Protein AF-G2R6F7-F1 (afdb_monomer_lite)

Organism: Thermothielavioides terrestris (strain ATCC 38088 / NRRL 8126) (NCBI:txid578455)

Foldseek 3Di:
DDDDDPDDDPPPPDPDQDLLAVDDADPQLSVQLVVLLCCVVVVPPPDDDDDDDPPRCNVSSNVSSVVSSVQVVLVVVLVVVLVVLLVVCVPDPPVVSVVSSVVSVVVLVVLQVVVVVVVVVVVVVVVVVVVVVVVVVVVVVVVVVVVVVPDDDDDDDDDDPPPVVVVDPPDPPCPDPDDDPPPPVPPDPVVLVVCVVVPNDDDDPDDDDPDSRHDDDPPSPGD

Structure (mmCIF, N/CA/C/O backbone):
data_AF-G2R6F7-F1
#
_entry.id   AF-G2R6F7-F1
#
loop_
_atom_site.group_PDB
_atom_site.id
_atom_site.type_symbol
_atom_site.label_atom_id
_atom_site.label_alt_id
_atom_site.label_comp_id
_atom_site.label_asym_id
_atom_site.label_entity_id
_atom_site.label_seq_id
_atom_site.pdbx_PDB_ins_code
_atom_site.Cartn_x
_atom_site.Cartn_y
_atom_site.Cartn_z
_atom_site.occupancy
_atom_site.B_iso_or_equiv
_atom_site.auth_seq_id
_atom_site.auth_comp_id
_atom_site.auth_asym_id
_atom_site.auth_atom_id
_atom_site.pdbx_PDB_model_num
ATOM 1 N N . MET A 1 1 ? -37.272 -34.013 -29.970 1.00 41.38 1 MET A N 1
ATOM 2 C CA . MET A 1 1 ? -35.816 -33.978 -30.163 1.00 41.38 1 MET A CA 1
ATOM 3 C C . MET A 1 1 ? -35.327 -32.929 -29.193 1.00 41.38 1 MET A C 1
ATOM 5 O O . MET A 1 1 ? -35.697 -31.774 -29.362 1.00 41.38 1 MET A O 1
ATOM 9 N N . SER A 1 2 ? -34.719 -33.395 -28.108 1.00 46.25 2 SER A N 1
ATOM 10 C CA . SER A 1 2 ? -33.976 -32.595 -27.132 1.00 46.25 2 SER A CA 1
ATOM 11 C C . SER A 1 2 ? -32.680 -32.062 -27.758 1.00 46.25 2 SER A C 1
ATOM 13 O O . SER A 1 2 ? -32.483 -32.303 -28.949 1.00 46.25 2 SER A O 1
ATOM 15 N N . ASP A 1 3 ? -31.854 -31.410 -26.933 1.00 43.62 3 ASP A N 1
ATOM 16 C CA . ASP A 1 3 ? -30.548 -30.764 -27.173 1.00 43.62 3 ASP A CA 1
ATOM 17 C C . ASP A 1 3 ? -30.730 -29.233 -27.059 1.00 43.62 3 ASP A C 1
ATOM 19 O O . ASP A 1 3 ? -31.063 -28.563 -28.035 1.00 43.62 3 ASP A O 1
ATOM 23 N N . ASP A 1 4 ? -30.873 -28.650 -25.857 1.00 50.31 4 ASP A N 1
ATOM 24 C CA . ASP A 1 4 ? -29.887 -28.501 -24.760 1.00 50.31 4 ASP A CA 1
ATOM 25 C C . ASP A 1 4 ? -28.555 -27.903 -25.242 1.00 50.31 4 ASP A C 1
ATOM 27 O O . ASP A 1 4 ? -27.668 -28.638 -25.650 1.00 50.31 4 ASP A O 1
ATOM 31 N N . ASP A 1 5 ? -28.443 -26.572 -25.155 1.00 46.06 5 ASP A N 1
ATOM 32 C CA . ASP A 1 5 ? -27.188 -25.814 -25.010 1.00 46.06 5 ASP A CA 1
ATOM 33 C C . ASP A 1 5 ? -27.521 -24.461 -24.333 1.00 46.06 5 ASP A C 1
ATOM 35 O O . ASP A 1 5 ? -27.476 -23.384 -24.929 1.00 46.06 5 ASP A O 1
ATOM 39 N N . ASP A 1 6 ? -27.943 -24.535 -23.066 1.00 48.50 6 ASP A N 1
ATOM 40 C CA . ASP A 1 6 ? -27.846 -23.426 -22.108 1.00 48.50 6 ASP A CA 1
ATOM 41 C C . ASP A 1 6 ? -26.394 -23.412 -21.590 1.00 48.50 6 ASP A C 1
ATOM 43 O O . ASP A 1 6 ? -26.075 -24.107 -20.625 1.00 48.50 6 ASP A O 1
ATOM 47 N N . ASP A 1 7 ? -25.502 -22.673 -22.261 1.00 46.50 7 ASP A N 1
ATOM 48 C CA . ASP A 1 7 ? -24.109 -22.497 -21.821 1.00 46.50 7 ASP A CA 1
ATOM 49 C C . ASP A 1 7 ? -23.933 -21.205 -21.005 1.00 46.50 7 ASP A C 1
ATOM 51 O O . ASP A 1 7 ? -24.497 -20.141 -21.284 1.00 46.50 7 ASP A O 1
ATOM 55 N N . ASP A 1 8 ? -23.163 -21.346 -19.937 1.00 47.91 8 ASP A N 1
ATOM 56 C CA . ASP A 1 8 ? -23.103 -20.504 -18.757 1.00 47.91 8 ASP A CA 1
ATOM 57 C C . ASP A 1 8 ? -22.665 -19.053 -19.024 1.00 47.91 8 ASP A C 1
ATOM 59 O O . ASP A 1 8 ? -21.519 -18.768 -19.366 1.00 47.91 8 ASP A O 1
ATOM 63 N N . ASN A 1 9 ? -23.516 -18.084 -18.675 1.00 43.09 9 ASN A N 1
ATOM 64 C CA . ASN A 1 9 ? -23.027 -16.754 -18.304 1.00 43.09 9 ASN A CA 1
ATOM 65 C C . ASN A 1 9 ? -23.765 -16.202 -17.084 1.00 43.09 9 ASN A C 1
ATOM 67 O O . ASN A 1 9 ? -24.430 -15.165 -17.123 1.00 43.09 9 ASN A O 1
ATOM 71 N N . LYS A 1 10 ? -23.616 -16.894 -15.950 1.00 38.44 10 LYS A N 1
ATOM 72 C CA . LYS A 1 10 ? -23.807 -16.270 -14.637 1.00 38.44 10 LYS A CA 1
ATOM 73 C C . LYS A 1 10 ? -22.670 -15.273 -14.420 1.00 38.44 10 LYS A C 1
ATOM 75 O O . LYS A 1 10 ? -21.687 -15.564 -13.743 1.00 38.44 10 LYS A O 1
ATOM 80 N N . THR A 1 11 ? -22.797 -14.079 -14.996 1.00 45.34 11 THR A N 1
ATOM 81 C CA . THR A 1 11 ? -21.941 -12.949 -14.640 1.00 45.34 11 THR A CA 1
ATOM 82 C C . THR A 1 11 ? -22.150 -12.653 -13.163 1.00 45.34 11 THR A C 1
ATOM 84 O O . THR A 1 11 ? -23.207 -12.170 -12.753 1.00 45.34 11 THR A O 1
ATOM 87 N N . ASN A 1 12 ? -21.137 -13.002 -12.378 1.00 46.00 12 ASN A N 1
ATOM 88 C CA . ASN A 1 12 ? -20.976 -12.697 -10.968 1.00 46.00 12 ASN A CA 1
ATOM 89 C C . ASN A 1 12 ? -21.537 -11.308 -10.636 1.00 46.00 12 ASN A C 1
ATOM 91 O O . ASN A 1 12 ? -21.005 -10.294 -11.085 1.00 46.00 12 ASN A O 1
ATOM 95 N N . ASN A 1 13 ? -22.607 -11.275 -9.840 1.00 44.97 13 ASN A N 1
ATOM 96 C CA . ASN A 1 13 ? -23.233 -10.066 -9.304 1.00 44.97 13 ASN A CA 1
ATOM 97 C C . ASN A 1 13 ? -22.357 -9.461 -8.189 1.00 44.97 13 ASN A C 1
ATOM 99 O O . ASN A 1 13 ? -22.780 -9.332 -7.042 1.00 44.97 13 ASN A O 1
ATOM 103 N N . ALA A 1 14 ? -21.092 -9.188 -8.505 1.00 52.50 14 ALA A N 1
ATOM 104 C CA . ALA A 1 14 ? -20.195 -8.415 -7.666 1.00 52.50 14 ALA A CA 1
ATOM 105 C C . ALA A 1 14 ? -20.395 -6.927 -7.997 1.00 52.50 14 ALA A C 1
ATOM 107 O O . ALA A 1 14 ? -20.572 -6.590 -9.174 1.00 52.50 14 ALA A O 1
ATOM 108 N N . PRO A 1 15 ? -20.382 -6.028 -6.996 1.00 59.53 15 PRO A N 1
ATOM 109 C CA . PRO A 1 15 ? -20.452 -4.597 -7.256 1.00 59.53 15 PRO A CA 1
ATOM 110 C C . PRO A 1 15 ? -19.340 -4.197 -8.242 1.00 59.53 15 PRO A C 1
ATOM 112 O O . PRO A 1 15 ? -18.246 -4.766 -8.186 1.00 59.53 15 PRO A O 1
ATOM 115 N N . PRO A 1 16 ? -19.600 -3.257 -9.166 1.00 71.81 16 PRO A N 1
ATOM 116 C CA . PRO A 1 16 ? -18.609 -2.850 -10.152 1.00 71.81 16 PRO A CA 1
ATOM 117 C C . PRO A 1 16 ? -17.359 -2.307 -9.446 1.00 71.81 16 PRO A C 1
ATOM 119 O O . PRO A 1 16 ? -17.405 -1.267 -8.794 1.00 71.81 16 PRO A O 1
ATOM 122 N N . ILE A 1 17 ? -16.250 -3.043 -9.564 1.00 83.31 17 ILE A N 1
ATOM 123 C CA . ILE A 1 17 ? -14.943 -2.650 -9.031 1.00 83.31 17 ILE A CA 1
ATOM 124 C C . ILE A 1 17 ? -14.356 -1.580 -9.950 1.00 83.31 17 ILE A C 1
ATOM 126 O O . ILE A 1 17 ? -14.163 -1.824 -11.145 1.00 83.31 17 ILE A O 1
ATOM 130 N N . ASP A 1 18 ? -14.057 -0.410 -9.388 1.00 87.31 18 ASP A N 1
ATOM 131 C CA . ASP A 1 18 ? -13.347 0.651 -10.096 1.00 87.31 18 ASP A CA 1
ATOM 132 C C . ASP A 1 18 ? -11.830 0.434 -10.008 1.00 87.31 18 ASP A C 1
ATOM 134 O O . ASP A 1 18 ? -11.193 0.605 -8.962 1.00 87.31 18 ASP A O 1
ATOM 138 N N . PHE A 1 19 ? -11.237 0.054 -11.137 1.00 87.19 19 PHE A N 1
ATOM 139 C CA . PHE A 1 19 ? -9.796 -0.154 -11.259 1.00 87.19 19 PHE A CA 1
ATOM 140 C C . PHE A 1 19 ? -8.998 1.149 -11.383 1.00 87.19 19 PHE A C 1
ATOM 142 O O . PHE A 1 19 ? -7.774 1.082 -11.447 1.00 87.19 19 PHE A O 1
ATOM 149 N N . HIS A 1 20 ? -9.662 2.315 -11.408 1.00 86.00 20 HIS A N 1
ATOM 150 C CA . HIS A 1 20 ? -9.025 3.627 -11.528 1.00 86.00 20 HIS A CA 1
ATOM 151 C C . HIS A 1 20 ? -8.040 3.684 -12.701 1.00 86.00 20 HIS A C 1
ATOM 153 O O . HIS A 1 20 ? -6.918 4.150 -12.550 1.00 86.00 20 HIS A O 1
ATOM 159 N N . HIS A 1 21 ? -8.438 3.131 -13.848 1.00 84.69 21 HIS A N 1
ATOM 160 C CA . HIS A 1 21 ? -7.609 3.098 -15.049 1.00 84.69 21 HIS A CA 1
ATOM 161 C C . HIS A 1 21 ? -7.544 4.510 -15.681 1.00 84.69 21 HIS A C 1
ATOM 163 O O . HIS A 1 21 ? -8.585 5.169 -15.751 1.00 84.69 21 HIS A O 1
ATOM 169 N N . PRO A 1 22 ? -6.387 4.972 -16.203 1.00 85.31 22 PRO A N 1
ATOM 170 C CA . PRO A 1 22 ? -6.211 6.369 -16.640 1.00 85.31 22 PRO A CA 1
ATOM 171 C C . PRO A 1 22 ? -7.013 6.711 -17.894 1.00 85.31 22 PRO A C 1
ATOM 173 O O . PRO A 1 22 ? -7.291 7.870 -18.198 1.00 85.31 22 PRO A O 1
ATOM 176 N N . TYR A 1 23 ? -7.352 5.675 -18.652 1.00 84.38 23 TYR A N 1
ATOM 177 C CA . TYR A 1 23 ? -8.122 5.731 -19.885 1.00 84.38 23 TYR A CA 1
ATOM 178 C C . TYR A 1 23 ? -9.339 4.825 -19.762 1.00 84.38 23 TYR A C 1
ATOM 180 O O . TYR A 1 23 ? -9.375 3.959 -18.891 1.00 84.38 23 TYR A O 1
ATOM 188 N N . GLN A 1 24 ? -10.293 4.941 -20.682 1.00 83.38 24 GLN A N 1
ATOM 189 C CA . GLN A 1 24 ? -11.373 3.966 -20.777 1.00 83.38 24 GLN A CA 1
ATOM 190 C C . GLN A 1 24 ? -10.786 2.588 -21.149 1.00 83.38 24 GLN A C 1
ATOM 192 O O . GLN A 1 24 ? -10.234 2.452 -22.244 1.00 83.38 24 GLN A O 1
ATOM 197 N N . PRO A 1 25 ? -10.838 1.587 -20.251 1.00 85.19 25 PRO A N 1
ATOM 198 C CA . PRO A 1 25 ? -10.249 0.284 -20.518 1.00 85.19 25 PRO A CA 1
ATOM 199 C C . PRO A 1 25 ? -11.087 -0.482 -21.544 1.00 85.19 25 PRO A C 1
ATOM 201 O O . PRO A 1 25 ? -12.316 -0.392 -21.554 1.00 85.19 25 PRO A O 1
ATOM 204 N N . TYR A 1 26 ? -10.423 -1.274 -22.382 1.00 87.12 26 TYR A N 1
ATOM 205 C CA . TYR A 1 26 ? -11.104 -2.208 -23.279 1.00 87.12 26 TYR A CA 1
ATOM 206 C C . TYR A 1 26 ? -11.757 -3.347 -22.483 1.00 87.12 26 TYR A C 1
ATOM 208 O O . TYR A 1 26 ? -11.265 -3.730 -21.419 1.00 87.12 26 TYR A O 1
ATOM 216 N N . ASP A 1 27 ? -12.796 -3.974 -23.034 1.00 86.56 27 ASP A N 1
ATOM 217 C CA . ASP A 1 27 ? -13.501 -5.080 -22.368 1.00 86.56 27 ASP A CA 1
ATOM 218 C C . ASP A 1 27 ? -12.565 -6.240 -21.995 1.00 86.56 27 ASP A C 1
ATOM 220 O O . ASP A 1 27 ? -12.641 -6.784 -20.894 1.00 86.56 27 ASP A O 1
ATOM 224 N N . VAL A 1 28 ? -11.602 -6.556 -22.868 1.00 87.00 28 VAL A N 1
ATOM 225 C CA . VAL A 1 28 ? -10.579 -7.587 -22.613 1.00 87.00 28 VAL A CA 1
ATOM 226 C C . VAL A 1 28 ? -9.660 -7.199 -21.445 1.00 87.00 28 VAL A C 1
ATOM 228 O O . VAL A 1 28 ? -9.290 -8.051 -20.638 1.00 87.00 28 VAL A O 1
ATOM 231 N N . GLN A 1 29 ? -9.316 -5.912 -21.301 1.00 88.38 29 GLN A N 1
ATOM 232 C CA . GLN A 1 29 ? -8.537 -5.426 -20.155 1.00 88.38 29 GLN A CA 1
ATOM 233 C C . GLN A 1 29 ? -9.353 -5.507 -18.864 1.00 88.38 29 GLN A C 1
ATOM 235 O O . GLN A 1 29 ? -8.819 -5.915 -17.837 1.00 88.38 29 GLN A O 1
ATOM 240 N N . LEU A 1 30 ? -10.646 -5.168 -18.905 1.00 89.19 30 LEU A N 1
ATOM 241 C CA . LEU A 1 30 ? -11.547 -5.297 -17.757 1.00 89.19 30 LEU A CA 1
ATOM 242 C C . LEU A 1 30 ? -11.675 -6.753 -17.300 1.00 89.19 30 LEU A C 1
ATOM 244 O O . LEU A 1 30 ? -11.583 -7.028 -16.105 1.00 89.19 30 LEU A O 1
ATOM 248 N N . GLN A 1 31 ? -11.850 -7.690 -18.235 1.00 89.44 31 GLN A N 1
ATOM 249 C CA . GLN A 1 31 ? -11.883 -9.123 -17.935 1.00 89.44 31 GLN A CA 1
ATOM 250 C C . GLN A 1 31 ? -10.567 -9.597 -17.309 1.00 89.44 31 GLN A C 1
ATOM 252 O O . GLN A 1 31 ? -10.584 -10.275 -16.280 1.00 89.44 31 GLN A O 1
ATOM 257 N N . PHE A 1 32 ? -9.427 -9.186 -17.872 1.00 90.88 32 PHE A N 1
ATOM 258 C CA . PHE A 1 32 ? -8.114 -9.496 -17.312 1.00 90.88 32 PHE A CA 1
ATOM 259 C C . PHE A 1 32 ? -7.957 -8.944 -15.886 1.00 90.88 32 PHE A C 1
ATOM 261 O O . PHE A 1 32 ? -7.606 -9.694 -14.979 1.00 90.88 32 PHE A O 1
ATOM 268 N N . MET A 1 33 ? -8.282 -7.665 -15.657 1.00 92.00 33 MET A N 1
ATOM 269 C CA . MET A 1 33 ? -8.180 -7.024 -14.338 1.00 92.00 33 MET A CA 1
ATOM 270 C C . MET A 1 33 ? -9.070 -7.692 -13.286 1.00 92.00 33 MET A C 1
ATOM 272 O O . MET A 1 33 ? -8.619 -7.931 -12.168 1.00 92.00 33 MET A O 1
ATOM 276 N N . ARG A 1 34 ? -10.308 -8.053 -13.647 1.00 91.56 34 ARG A N 1
ATOM 277 C CA . ARG A 1 34 ? -11.217 -8.808 -12.768 1.00 91.56 34 ARG A CA 1
ATOM 278 C C . ARG A 1 34 ? -10.657 -10.178 -12.415 1.00 91.56 34 ARG A C 1
ATOM 280 O O . ARG A 1 34 ? -10.680 -10.552 -11.250 1.00 91.56 34 ARG A O 1
ATOM 287 N N . THR A 1 35 ? -10.101 -10.885 -13.395 1.00 90.62 35 THR A N 1
ATOM 288 C CA . THR A 1 35 ? -9.518 -12.212 -13.162 1.00 90.62 35 THR A CA 1
ATOM 289 C C . THR A 1 35 ? -8.297 -12.127 -12.245 1.00 90.62 35 THR A C 1
ATOM 291 O O . THR A 1 35 ? -8.176 -12.924 -11.320 1.00 90.62 35 THR A O 1
ATOM 294 N N . VAL A 1 36 ? -7.420 -11.133 -12.440 1.00 92.31 36 VAL A N 1
ATOM 295 C CA . VAL A 1 36 ? -6.296 -10.866 -11.523 1.00 92.31 36 VAL A CA 1
ATOM 296 C C . VAL A 1 36 ? -6.811 -10.596 -10.110 1.00 92.31 36 VAL A C 1
ATOM 298 O O . VAL A 1 36 ? -6.324 -11.204 -9.162 1.00 92.31 36 VAL A O 1
ATOM 301 N N . TYR A 1 37 ? -7.802 -9.713 -9.968 1.00 92.75 37 TYR A N 1
ATOM 302 C CA . TYR A 1 37 ? -8.387 -9.376 -8.670 1.00 92.75 37 TYR A CA 1
ATOM 303 C C . TYR A 1 37 ? -8.960 -10.616 -7.970 1.00 92.75 37 TYR A C 1
ATOM 305 O O . TYR A 1 37 ? -8.679 -10.848 -6.799 1.00 92.75 37 TYR A O 1
ATOM 313 N N . ASP A 1 38 ? -9.721 -11.442 -8.692 1.00 90.69 38 ASP A N 1
ATOM 314 C CA . ASP A 1 38 ? -10.305 -12.677 -8.165 1.00 90.69 38 ASP A CA 1
ATOM 315 C C . ASP A 1 38 ? -9.237 -13.683 -7.721 1.00 90.69 38 ASP A C 1
ATOM 317 O O . ASP A 1 38 ? -9.388 -14.308 -6.673 1.00 90.69 38 ASP A O 1
ATOM 321 N N . VAL A 1 39 ? -8.154 -13.831 -8.490 1.00 92.31 39 VAL A N 1
ATOM 322 C CA . VAL A 1 39 ? -7.020 -14.692 -8.121 1.00 92.31 39 VAL A CA 1
ATOM 323 C C . VAL A 1 39 ? -6.351 -14.189 -6.844 1.00 92.31 39 VAL A C 1
ATOM 325 O O . VAL A 1 39 ? -6.021 -14.998 -5.982 1.00 92.31 39 VAL A O 1
ATOM 328 N N . LEU A 1 40 ? -6.170 -12.876 -6.691 1.00 91.31 40 LEU A N 1
ATOM 329 C CA . LEU A 1 40 ? -5.579 -12.304 -5.481 1.00 91.31 40 LEU A CA 1
ATOM 330 C C . LEU A 1 40 ? -6.495 -12.473 -4.259 1.00 91.31 40 LEU A C 1
ATOM 332 O O . LEU A 1 40 ? -6.021 -12.839 -3.186 1.00 91.31 40 LEU A O 1
ATOM 336 N N . GLU A 1 41 ? -7.801 -12.263 -4.429 1.00 89.94 41 GLU A N 1
ATOM 337 C CA . GLU A 1 41 ? -8.775 -12.319 -3.336 1.00 89.94 41 GLU A CA 1
ATOM 338 C C . GLU A 1 41 ? -9.094 -13.754 -2.897 1.00 89.94 41 GLU A C 1
ATOM 340 O O . GLU A 1 41 ? -9.118 -14.057 -1.707 1.00 89.94 41 GLU A O 1
ATOM 345 N N . LYS A 1 42 ? -9.331 -14.660 -3.851 1.00 88.94 42 LYS A N 1
ATOM 346 C CA . LYS A 1 42 ? -9.777 -16.039 -3.582 1.00 88.94 42 LYS A CA 1
ATOM 347 C C . LYS A 1 42 ? -8.638 -17.048 -3.584 1.00 88.94 42 LYS A C 1
ATOM 349 O O . LYS A 1 42 ? -8.806 -18.150 -3.068 1.00 88.94 42 LYS A O 1
ATOM 354 N N . GLY A 1 43 ? -7.495 -16.705 -4.177 1.00 82.12 43 GLY A N 1
ATOM 355 C CA . GLY A 1 43 ? -6.398 -17.644 -4.392 1.00 82.12 43 GLY A CA 1
ATOM 356 C C . GLY A 1 43 ? -5.771 -18.149 -3.099 1.00 82.12 43 GLY A C 1
ATOM 357 O O . GLY A 1 43 ? -5.175 -19.216 -3.109 1.00 82.12 43 GLY A O 1
ATOM 358 N N . ASN A 1 44 ? -5.901 -17.443 -1.971 1.00 82.19 44 ASN A N 1
ATOM 359 C CA . ASN A 1 44 ? -5.442 -17.931 -0.663 1.00 82.19 44 ASN A CA 1
ATOM 360 C C . ASN A 1 44 ? -3.962 -18.406 -0.665 1.00 82.19 44 ASN A C 1
ATOM 362 O O . ASN A 1 44 ? -3.597 -19.348 0.039 1.00 82.19 44 ASN A O 1
ATOM 366 N N . GLY A 1 45 ? -3.118 -17.772 -1.493 1.00 79.19 45 GLY A N 1
ATOM 367 C CA . GLY A 1 45 ? -1.715 -18.148 -1.733 1.00 79.19 45 GLY A CA 1
ATOM 368 C C . GLY A 1 45 ? -1.455 -19.006 -2.984 1.00 79.19 45 GLY A C 1
ATOM 369 O O . GLY A 1 45 ? -0.313 -19.386 -3.232 1.00 79.19 45 GLY A O 1
ATOM 370 N N . GLN A 1 46 ? -2.480 -19.318 -3.778 1.00 84.56 46 GLN A N 1
ATOM 371 C CA . GLN A 1 46 ? -2.362 -20.016 -5.060 1.00 84.56 46 GLN A CA 1
ATOM 372 C C . GLN A 1 46 ? -1.815 -19.106 -6.169 1.00 84.56 46 GLN A C 1
ATOM 374 O O . GLN A 1 46 ? -1.945 -17.883 -6.129 1.00 84.56 46 GLN A O 1
ATOM 379 N N . VAL A 1 47 ? -1.224 -19.728 -7.192 1.00 86.62 47 VAL A N 1
ATOM 380 C CA . VAL A 1 47 ? -0.679 -19.044 -8.372 1.00 86.62 47 VAL A CA 1
ATOM 381 C C . VAL A 1 47 ? -1.683 -19.127 -9.521 1.00 86.62 47 VAL A C 1
ATOM 383 O O . VAL A 1 47 ? -2.068 -20.223 -9.924 1.00 86.62 47 VAL A O 1
ATOM 386 N N . GLY A 1 48 ? -2.080 -17.978 -10.071 1.00 87.56 48 GLY A N 1
ATOM 387 C CA . GLY A 1 48 ? -2.874 -17.896 -11.299 1.00 87.56 48 GLY A CA 1
ATOM 388 C C . GLY A 1 48 ? -1.994 -17.656 -12.526 1.00 87.56 48 GLY A C 1
ATOM 389 O O . GLY A 1 48 ? -1.129 -16.782 -12.508 1.00 87.56 48 GLY A O 1
ATOM 390 N N . ILE A 1 49 ? -2.227 -18.413 -13.600 1.00 89.12 49 ILE A N 1
ATOM 391 C CA . ILE A 1 49 ? -1.560 -18.226 -14.897 1.00 89.12 49 ILE A CA 1
ATOM 392 C C . ILE A 1 49 ? -2.542 -17.523 -15.832 1.00 89.12 49 ILE A C 1
ATOM 394 O O . ILE A 1 49 ? -3.618 -18.046 -16.112 1.00 89.12 49 ILE A O 1
ATOM 398 N N . LEU A 1 50 ? -2.177 -16.321 -16.282 1.00 88.75 50 LEU A N 1
ATOM 399 C CA . LEU A 1 50 ? -3.043 -15.449 -17.073 1.00 88.75 50 LEU A CA 1
ATOM 400 C C . LEU A 1 50 ? -2.339 -15.031 -18.364 1.00 88.75 50 LEU A C 1
ATOM 402 O O . LEU A 1 50 ? -1.365 -14.263 -18.352 1.00 88.75 50 LEU A O 1
ATOM 406 N N . GLU A 1 51 ? -2.878 -15.514 -19.477 1.00 86.81 51 GLU A N 1
ATOM 407 C CA . GLU A 1 51 ? -2.474 -15.110 -20.816 1.00 86.81 51 GLU A CA 1
ATOM 408 C C . GLU A 1 51 ? -3.373 -13.983 -21.317 1.00 86.81 51 GLU A C 1
ATOM 410 O O . GLU A 1 51 ? -4.591 -14.005 -21.144 1.00 86.81 51 GLU A O 1
ATOM 415 N N . SER A 1 52 ? -2.764 -12.976 -21.936 1.00 81.94 52 SER A N 1
ATOM 416 C CA . SER A 1 52 ? -3.490 -11.903 -22.608 1.00 81.94 52 SER A CA 1
ATOM 417 C C . SER A 1 52 ? -2.821 -11.572 -23.942 1.00 81.94 52 SER A C 1
ATOM 419 O O . SER A 1 52 ? -1.598 -11.712 -24.054 1.00 81.94 52 SER A O 1
ATOM 421 N N . PRO A 1 53 ? -3.592 -11.155 -24.966 1.00 79.44 53 PRO A N 1
ATOM 422 C CA . PRO A 1 53 ? -3.037 -10.775 -26.260 1.00 79.44 53 PRO A CA 1
ATOM 423 C C . PRO A 1 53 ? -1.964 -9.689 -26.113 1.00 79.44 53 PRO A C 1
ATOM 425 O O . PRO A 1 53 ? -2.109 -8.734 -25.348 1.00 79.44 53 PRO A O 1
ATOM 428 N N . THR A 1 54 ? -0.864 -9.817 -26.849 1.00 75.12 54 THR A N 1
ATOM 429 C CA . THR A 1 54 ? 0.216 -8.827 -26.826 1.00 75.12 54 THR A CA 1
ATOM 430 C C . THR A 1 54 ? -0.267 -7.479 -27.370 1.00 75.12 54 THR A C 1
ATOM 432 O O . THR A 1 54 ? -1.014 -7.407 -28.341 1.00 75.12 54 THR A O 1
ATOM 435 N N . GLY A 1 55 ? 0.151 -6.382 -26.729 1.00 71.75 55 GLY A N 1
ATOM 436 C CA . GLY A 1 55 ? -0.201 -5.016 -27.144 1.00 71.75 55 GLY A CA 1
ATOM 437 C C . GLY A 1 55 ? -1.439 -4.410 -26.471 1.00 71.75 55 GLY A C 1
ATOM 438 O O . GLY A 1 55 ? -1.686 -3.222 -26.644 1.00 71.75 55 GLY A O 1
ATOM 439 N N . THR A 1 56 ? -2.173 -5.149 -25.632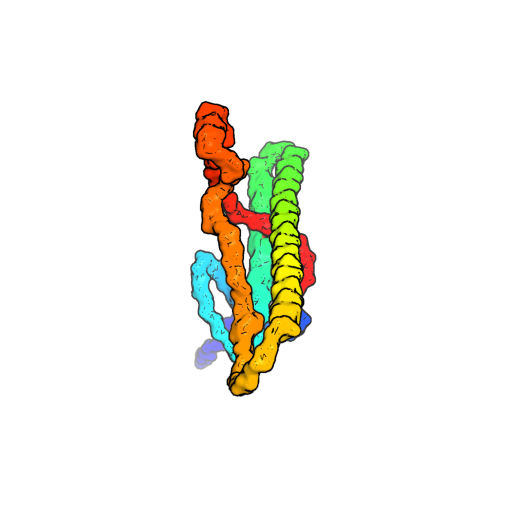 1.00 71.56 56 THR A N 1
ATOM 440 C CA . THR A 1 56 ? -3.372 -4.634 -24.936 1.00 71.56 56 THR A CA 1
ATOM 441 C C . THR A 1 56 ? -3.078 -4.058 -23.545 1.00 71.56 56 THR A C 1
ATOM 443 O O . THR A 1 56 ? -3.932 -4.106 -22.668 1.00 71.56 56 THR A O 1
ATOM 446 N N . GLY A 1 57 ? -1.871 -3.548 -23.281 1.00 75.88 57 GLY A N 1
ATOM 447 C CA . GLY A 1 57 ? -1.560 -2.896 -21.999 1.00 75.88 57 GLY A CA 1
ATOM 448 C C . GLY A 1 57 ? -1.540 -3.818 -20.766 1.00 75.88 57 GLY A C 1
ATOM 449 O O . GLY A 1 57 ? -1.856 -3.356 -19.674 1.00 75.88 57 GLY A O 1
ATOM 450 N N . LYS A 1 58 ? -1.136 -5.094 -20.915 1.00 86.00 58 LYS A N 1
ATOM 451 C CA . LYS A 1 58 ? -1.048 -6.099 -19.826 1.00 86.00 58 LYS A CA 1
ATOM 452 C C . LYS A 1 58 ? -0.402 -5.551 -18.551 1.00 86.00 58 LYS A C 1
ATOM 454 O O . LYS A 1 58 ? -0.943 -5.752 -17.470 1.00 86.00 58 LYS A O 1
ATOM 459 N N . SER A 1 59 ? 0.732 -4.858 -18.672 1.00 89.56 59 SER A N 1
ATOM 460 C CA . SER A 1 59 ? 1.460 -4.322 -17.517 1.00 89.56 59 SER A CA 1
ATOM 461 C C . SER A 1 59 ? 0.639 -3.292 -16.742 1.00 89.56 59 SER A C 1
ATOM 463 O O . SER A 1 59 ? 0.555 -3.382 -15.523 1.00 89.56 59 SER A O 1
ATOM 465 N N . LEU A 1 60 ? -0.009 -2.353 -17.440 1.00 89.56 60 LEU A N 1
ATOM 466 C CA . LEU A 1 60 ? -0.845 -1.335 -16.805 1.00 89.56 60 LEU A CA 1
ATOM 467 C C . LEU A 1 60 ? -2.063 -1.982 -16.142 1.00 89.56 60 LEU A C 1
ATOM 469 O O . LEU A 1 60 ? -2.305 -1.763 -14.962 1.00 89.56 60 LEU A O 1
ATOM 473 N N . SER A 1 61 ? -2.770 -2.855 -16.864 1.00 90.12 61 SER A N 1
ATOM 474 C CA . SER A 1 61 ? -3.922 -3.580 -16.323 1.00 90.12 61 SER A CA 1
ATOM 475 C C . SER A 1 61 ? -3.555 -4.423 -15.094 1.00 90.12 61 SER A C 1
ATOM 477 O O . SER A 1 61 ? -4.287 -4.424 -14.108 1.00 90.12 61 SER A O 1
ATOM 479 N N . LEU A 1 62 ? -2.402 -5.098 -15.104 1.00 90.81 62 LEU A N 1
ATOM 480 C CA . LEU A 1 62 ? -1.911 -5.865 -13.958 1.00 90.81 62 LEU A CA 1
ATOM 481 C C . LEU A 1 62 ? -1.650 -4.966 -12.743 1.00 90.81 62 LEU A C 1
ATOM 483 O O . LEU A 1 62 ? -2.074 -5.307 -11.639 1.00 90.81 62 LEU A O 1
ATOM 487 N N . ILE A 1 63 ? -0.979 -3.825 -12.942 1.00 91.38 63 ILE A N 1
ATOM 488 C CA . ILE A 1 63 ? -0.694 -2.863 -11.869 1.00 91.38 63 ILE A CA 1
ATOM 489 C C . ILE A 1 63 ? -2.001 -2.330 -11.279 1.00 91.38 63 ILE A C 1
ATOM 491 O O . ILE A 1 63 ? -2.159 -2.357 -10.062 1.00 91.38 63 ILE A O 1
ATOM 495 N N . CYS A 1 64 ? -2.963 -1.927 -12.110 1.00 91.00 64 CYS A N 1
ATOM 496 C CA . CYS A 1 64 ? -4.231 -1.380 -11.625 1.00 91.00 64 CYS A CA 1
ATOM 497 C C . CYS A 1 64 ? -5.050 -2.406 -10.853 1.00 91.00 64 CYS A C 1
ATOM 499 O O . CYS A 1 64 ? -5.487 -2.123 -9.743 1.00 91.00 64 CYS A O 1
ATOM 501 N N . ALA A 1 65 ? -5.180 -3.629 -11.373 1.00 91.56 65 ALA A N 1
ATOM 502 C CA . ALA A 1 65 ? -5.846 -4.704 -10.644 1.00 91.56 65 ALA A CA 1
ATOM 503 C C . ALA A 1 65 ? -5.174 -4.991 -9.292 1.00 91.56 65 ALA A C 1
ATOM 505 O O . ALA A 1 65 ? -5.861 -5.112 -8.278 1.00 91.56 65 ALA A O 1
ATOM 506 N N . SER A 1 66 ? -3.838 -5.039 -9.269 1.00 92.56 66 SER A N 1
ATOM 507 C CA . SER A 1 66 ? -3.062 -5.327 -8.057 1.00 92.56 66 SER A CA 1
ATOM 508 C C . SER A 1 66 ? -3.177 -4.211 -7.018 1.00 92.56 66 SER A C 1
ATOM 510 O O . SER A 1 66 ? -3.353 -4.493 -5.835 1.00 92.56 66 SER A O 1
ATOM 512 N N . LEU A 1 67 ? -3.104 -2.946 -7.442 1.00 90.94 67 LEU A N 1
ATOM 513 C CA . LEU A 1 67 ? -3.230 -1.787 -6.556 1.00 90.94 67 LEU A CA 1
ATOM 514 C C . LEU A 1 67 ? -4.652 -1.643 -6.011 1.00 90.94 67 LEU A C 1
ATOM 516 O O . LEU A 1 67 ? -4.821 -1.418 -4.814 1.00 90.94 67 LEU A O 1
ATOM 520 N N . THR A 1 68 ? -5.670 -1.817 -6.857 1.00 91.31 68 THR A N 1
ATOM 521 C CA . THR A 1 68 ? -7.072 -1.796 -6.425 1.00 91.31 68 THR A CA 1
ATOM 522 C C . THR A 1 68 ? -7.350 -2.901 -5.411 1.00 91.31 68 THR A C 1
ATOM 524 O O . THR A 1 68 ? -7.940 -2.624 -4.366 1.00 91.31 68 THR A O 1
ATOM 527 N N . TRP A 1 69 ? -6.873 -4.124 -5.665 1.00 91.69 69 TRP A N 1
ATOM 528 C CA . TRP A 1 69 ? -6.968 -5.218 -4.698 1.00 91.69 69 TRP A CA 1
ATOM 529 C C . TRP A 1 69 ? -6.249 -4.884 -3.392 1.00 91.69 69 TRP A C 1
ATOM 531 O O . TRP A 1 69 ? -6.835 -4.999 -2.320 1.00 91.69 69 TRP A O 1
ATOM 541 N N . LEU A 1 70 ? -5.011 -4.392 -3.464 1.00 89.50 70 LEU A N 1
ATOM 542 C CA . LEU A 1 70 ? -4.219 -4.068 -2.281 1.00 89.50 70 LEU A CA 1
ATOM 543 C C . LEU A 1 70 ? -4.897 -3.009 -1.397 1.00 89.50 70 LEU A C 1
ATOM 545 O O . LEU A 1 70 ? -4.909 -3.152 -0.174 1.00 89.50 70 LEU A O 1
ATOM 549 N N . ARG A 1 71 ? -5.482 -1.967 -2.002 1.00 87.50 71 ARG A N 1
ATOM 550 C CA . ARG A 1 71 ? -6.246 -0.926 -1.292 1.00 87.50 71 ARG A CA 1
ATOM 551 C C . ARG A 1 71 ? -7.478 -1.507 -0.603 1.00 87.50 71 ARG A C 1
ATOM 553 O O . ARG A 1 71 ? -7.679 -1.273 0.588 1.00 87.50 71 ARG A O 1
ATOM 560 N N . ALA A 1 72 ? -8.274 -2.289 -1.332 1.00 88.69 72 ALA A N 1
ATOM 561 C CA . ALA A 1 72 ? -9.475 -2.922 -0.794 1.00 88.69 72 ALA A CA 1
ATOM 562 C C . ALA A 1 72 ? -9.141 -3.899 0.345 1.00 88.69 72 ALA A C 1
ATOM 564 O O . ALA A 1 72 ? -9.753 -3.842 1.410 1.00 88.69 72 ALA A O 1
ATOM 565 N N . HIS A 1 73 ? -8.116 -4.733 0.159 1.00 88.75 73 HIS A N 1
ATOM 566 C CA . HIS A 1 73 ? -7.681 -5.729 1.133 1.00 88.75 73 HIS A CA 1
ATOM 567 C C . HIS A 1 73 ? -7.178 -5.084 2.433 1.00 88.75 73 HIS A C 1
ATOM 569 O O . HIS A 1 73 ? -7.545 -5.506 3.531 1.00 88.75 73 HIS A O 1
ATOM 575 N N . LYS A 1 74 ? -6.382 -4.011 2.332 1.00 85.56 74 LYS A N 1
ATOM 576 C CA . LYS A 1 74 ? -5.930 -3.237 3.501 1.00 85.56 74 LYS A CA 1
ATOM 577 C C . LYS A 1 74 ? -7.090 -2.580 4.239 1.00 85.56 74 LYS A C 1
ATOM 579 O O . LYS A 1 74 ? -7.156 -2.673 5.463 1.00 85.56 74 LYS A O 1
ATOM 584 N N . ARG A 1 75 ? -8.019 -1.956 3.507 1.00 85.69 75 ARG A N 1
ATOM 585 C CA . ARG A 1 75 ? -9.209 -1.327 4.091 1.00 85.69 75 ARG A CA 1
ATOM 586 C C . ARG A 1 75 ? -10.073 -2.342 4.838 1.00 85.69 75 ARG A C 1
ATOM 588 O O . ARG A 1 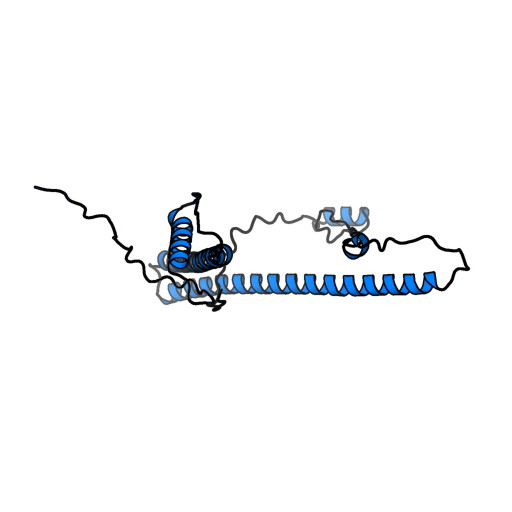75 ? -10.423 -2.095 5.986 1.00 85.69 75 ARG A O 1
ATOM 595 N N . ALA A 1 76 ? -10.359 -3.489 4.225 1.00 87.56 76 ALA A N 1
ATOM 596 C CA . ALA A 1 76 ? -11.138 -4.553 4.853 1.00 87.56 76 ALA A CA 1
ATOM 597 C C . ALA A 1 76 ? -10.468 -5.066 6.138 1.00 87.56 76 ALA A C 1
ATOM 599 O O . ALA A 1 76 ? -11.126 -5.281 7.153 1.00 87.56 76 ALA A O 1
ATOM 600 N N . ARG A 1 77 ? -9.139 -5.207 6.127 1.00 87.00 77 ARG A N 1
ATOM 601 C CA . ARG A 1 77 ? -8.365 -5.622 7.301 1.00 87.00 77 ARG A CA 1
ATOM 602 C C . ARG A 1 77 ? -8.385 -4.577 8.423 1.00 87.00 77 ARG A C 1
ATOM 604 O O . ARG A 1 77 ? -8.530 -4.937 9.590 1.00 87.00 77 ARG A O 1
ATOM 611 N N . TYR A 1 78 ? -8.290 -3.294 8.074 1.00 84.12 78 TYR A N 1
ATOM 612 C CA . TYR A 1 78 ? -8.437 -2.187 9.019 1.00 84.12 78 TYR A CA 1
ATOM 613 C C . TYR A 1 78 ? -9.831 -2.171 9.659 1.00 84.12 78 TYR A C 1
ATOM 615 O O . TYR A 1 78 ? -9.943 -2.113 10.883 1.00 84.12 78 TYR A O 1
ATOM 623 N N . GLU A 1 79 ? -10.886 -2.268 8.846 1.00 85.25 79 GLU A N 1
ATOM 624 C CA . GLU A 1 79 ? -12.271 -2.333 9.324 1.00 85.25 79 GLU A CA 1
ATOM 625 C C . GLU A 1 79 ? -12.460 -3.539 10.258 1.00 85.25 79 GLU A C 1
ATOM 627 O O . GLU A 1 79 ? -12.921 -3.366 11.384 1.00 85.25 79 GLU A O 1
ATOM 632 N N . ALA A 1 80 ? -11.952 -4.719 9.887 1.00 87.25 80 ALA A N 1
ATOM 633 C CA . ALA A 1 80 ? -11.981 -5.906 10.743 1.00 87.25 80 ALA A CA 1
ATOM 634 C C . ALA A 1 80 ? -11.234 -5.718 12.082 1.00 87.25 80 ALA A C 1
ATOM 636 O O . ALA A 1 80 ? -11.681 -6.217 13.113 1.00 87.25 80 ALA A O 1
ATOM 637 N N . SER A 1 81 ? -10.112 -4.991 12.099 1.00 85.56 81 SER A N 1
ATOM 638 C CA . SER A 1 81 ? -9.351 -4.666 13.320 1.00 85.56 81 SER A CA 1
ATOM 639 C C . SER A 1 81 ? -10.135 -3.741 14.266 1.00 85.56 81 SER A C 1
ATOM 641 O O . SER A 1 81 ? -10.168 -3.944 15.489 1.00 85.56 81 SER A O 1
ATOM 643 N N . VAL A 1 82 ? -10.823 -2.744 13.703 1.00 86.81 82 VAL A N 1
ATOM 644 C CA . VAL A 1 82 ? -11.707 -1.837 14.449 1.00 86.81 82 VAL A CA 1
ATOM 645 C C . VAL A 1 82 ? -12.931 -2.590 14.975 1.00 86.81 82 VAL A C 1
ATOM 647 O O . VAL A 1 82 ? -13.248 -2.474 16.161 1.00 86.81 82 VAL A O 1
ATOM 650 N N . ASP A 1 83 ? -13.567 -3.414 14.146 1.00 86.12 83 ASP A N 1
ATOM 651 C CA . ASP A 1 83 ? -14.738 -4.210 14.521 1.00 86.12 83 ASP A CA 1
ATOM 652 C C . ASP A 1 83 ? -14.404 -5.261 15.583 1.00 86.12 83 ASP A C 1
ATOM 654 O O . ASP A 1 83 ? -15.168 -5.448 16.529 1.00 86.12 83 ASP A O 1
ATOM 658 N N . ALA A 1 84 ? -13.228 -5.889 15.513 1.00 88.81 84 ALA A N 1
ATOM 659 C CA . ALA A 1 84 ? -12.745 -6.788 16.560 1.00 88.81 84 ALA A CA 1
ATOM 660 C C . ALA A 1 84 ? -12.590 -6.062 17.907 1.00 88.81 84 ALA A C 1
ATOM 662 O O . ALA A 1 84 ? -12.925 -6.613 18.958 1.00 88.81 84 ALA A O 1
ATOM 663 N N . THR A 1 85 ? -12.135 -4.805 17.885 1.00 86.00 85 THR A N 1
ATOM 664 C CA . THR A 1 85 ? -12.050 -3.966 19.090 1.00 86.00 85 THR A CA 1
ATOM 665 C C . THR A 1 85 ? -13.443 -3.619 19.623 1.00 86.00 85 THR A C 1
ATOM 667 O O . THR A 1 85 ? -13.659 -3.657 20.834 1.00 86.00 85 THR A O 1
ATOM 670 N N . ALA A 1 86 ? -14.402 -3.327 18.737 1.00 86.12 86 ALA A N 1
ATOM 671 C CA . ALA A 1 86 ? -15.792 -3.073 19.118 1.00 86.12 86 ALA A CA 1
ATOM 672 C C . ALA A 1 86 ? -16.430 -4.312 19.763 1.00 86.12 86 ALA A C 1
ATOM 674 O O . ALA A 1 86 ? -17.025 -4.219 20.836 1.00 86.12 86 ALA A O 1
ATOM 675 N N . ALA A 1 87 ? -16.256 -5.480 19.141 1.00 88.38 87 ALA A N 1
ATOM 676 C CA . ALA A 1 87 ? -16.791 -6.750 19.616 1.00 88.38 87 ALA A CA 1
ATOM 677 C C . ALA A 1 87 ? -16.215 -7.146 20.984 1.00 88.38 87 ALA A C 1
ATOM 679 O O . ALA A 1 87 ? -16.958 -7.602 21.852 1.00 88.38 87 ALA A O 1
ATOM 680 N N . ALA A 1 88 ? -14.918 -6.909 21.214 1.00 88.56 88 ALA A N 1
ATOM 681 C CA . ALA A 1 88 ? -14.276 -7.158 22.506 1.00 88.56 88 ALA A CA 1
ATOM 682 C C . ALA A 1 88 ? -14.858 -6.307 23.653 1.00 88.56 88 ALA A C 1
ATOM 684 O O . ALA A 1 88 ? -14.777 -6.712 24.809 1.00 88.56 88 ALA A O 1
ATOM 685 N N . MET A 1 89 ? -15.459 -5.155 23.336 1.00 85.56 89 MET A N 1
ATOM 686 C CA . MET A 1 89 ? -16.020 -4.204 24.303 1.00 85.56 89 MET A CA 1
ATOM 687 C C . MET A 1 89 ? -17.560 -4.210 24.333 1.00 85.56 89 MET A C 1
ATOM 689 O O . MET A 1 89 ? -18.159 -3.364 24.988 1.00 85.56 89 MET A O 1
ATOM 693 N N . ALA A 1 90 ? -18.231 -5.151 23.657 1.00 83.12 90 ALA A N 1
ATOM 694 C CA . ALA A 1 90 ? -19.689 -5.142 23.468 1.00 83.12 90 ALA A CA 1
ATOM 695 C C . ALA A 1 90 ? -20.529 -5.208 24.768 1.00 83.12 90 ALA A C 1
ATOM 697 O O . ALA A 1 90 ? -21.724 -4.920 24.735 1.00 83.12 90 ALA A O 1
ATOM 698 N N . GLY A 1 91 ? -19.926 -5.589 25.900 1.00 87.12 91 GLY A N 1
ATOM 699 C CA . GLY A 1 91 ? -20.567 -5.615 27.223 1.00 87.12 91 GLY A CA 1
ATOM 700 C C . GLY A 1 91 ? -20.372 -4.349 28.066 1.00 87.12 91 GLY A C 1
ATOM 701 O O . GLY A 1 91 ? -20.938 -4.257 29.153 1.00 87.12 91 GLY A O 1
ATOM 702 N N . GLU A 1 92 ? -19.579 -3.389 27.591 1.00 91.62 92 GLU A N 1
ATOM 703 C CA . GLU A 1 92 ? -19.227 -2.176 28.328 1.00 91.62 92 GLU A CA 1
ATOM 704 C C . GLU A 1 92 ? -20.178 -1.007 28.011 1.00 91.62 92 GLU A C 1
ATOM 706 O O . GLU A 1 92 ? -20.837 -0.983 26.965 1.00 91.62 92 GLU A O 1
ATOM 711 N N . PRO A 1 93 ? -20.254 0.019 28.879 1.00 93.31 93 PRO A N 1
ATOM 712 C CA . PRO A 1 93 ? -20.983 1.244 28.575 1.00 93.31 93 PRO A CA 1
ATOM 713 C C . PRO A 1 93 ? -20.493 1.905 27.278 1.00 93.31 93 PRO A C 1
ATOM 715 O O . PRO A 1 93 ? -19.297 1.934 26.988 1.00 93.31 93 PRO A O 1
ATOM 718 N N . GLN A 1 94 ? -21.404 2.539 26.535 1.00 87.62 94 GLN A N 1
ATOM 719 C CA . GLN A 1 94 ? -21.118 3.092 25.204 1.00 87.62 94 GLN A CA 1
ATOM 720 C C . GLN A 1 94 ? -19.937 4.079 25.161 1.00 87.62 94 GLN A C 1
ATOM 722 O O . GLN A 1 94 ? -19.177 4.081 24.197 1.00 87.62 94 GLN A O 1
ATOM 727 N N . TRP A 1 95 ? -19.728 4.869 26.218 1.00 89.31 95 TRP A N 1
ATOM 728 C CA . TRP A 1 95 ? -18.594 5.796 26.313 1.00 89.31 95 TRP A CA 1
ATOM 729 C C . TRP A 1 95 ? -17.235 5.076 26.388 1.00 89.31 95 TRP A C 1
ATOM 731 O O . TRP A 1 95 ? -16.230 5.615 25.927 1.00 89.31 95 TRP A O 1
ATOM 741 N N . MET A 1 96 ? -17.194 3.862 26.946 1.00 87.12 96 MET A N 1
ATOM 742 C CA . MET A 1 96 ? -15.981 3.048 27.038 1.00 87.12 96 MET A CA 1
ATOM 743 C C . MET A 1 96 ? -15.679 2.373 25.699 1.00 87.12 96 MET A C 1
ATOM 745 O O . MET A 1 96 ? -14.534 2.404 25.250 1.00 87.12 96 MET A O 1
ATOM 749 N N . VAL A 1 97 ? -16.711 1.851 25.026 1.00 88.56 97 VAL A N 1
ATOM 750 C CA . VAL A 1 97 ? -16.605 1.337 23.650 1.00 88.56 97 VAL A CA 1
ATOM 751 C C . VAL A 1 97 ? -16.085 2.433 22.720 1.00 88.56 97 VAL A C 1
ATOM 753 O O . VAL A 1 97 ? -15.126 2.225 21.982 1.00 88.56 97 VAL A O 1
ATOM 756 N N . GLU A 1 98 ? -16.660 3.635 22.799 1.00 87.25 98 GLU A N 1
ATOM 757 C CA . GLU A 1 98 ? -16.236 4.770 21.982 1.00 87.25 98 GLU A CA 1
ATOM 758 C C . GLU A 1 98 ? -14.789 5.187 22.281 1.00 87.25 98 GLU A C 1
ATOM 760 O O . GLU A 1 98 ? -14.013 5.413 21.353 1.00 87.25 98 GLU A O 1
ATOM 765 N N . ALA A 1 99 ? -14.392 5.245 23.556 1.00 89.94 99 ALA A N 1
ATOM 766 C CA . ALA A 1 99 ? -13.017 5.556 23.942 1.00 89.94 99 ALA A CA 1
ATOM 767 C C . ALA A 1 99 ? -12.016 4.504 23.430 1.00 89.94 99 ALA A C 1
ATOM 769 O O . ALA A 1 99 ? -10.944 4.864 22.938 1.00 89.94 99 ALA A O 1
ATOM 770 N N . ALA A 1 100 ? -12.368 3.216 23.498 1.00 88.31 100 ALA A N 1
ATOM 771 C CA . ALA A 1 100 ? -11.542 2.125 22.988 1.00 88.31 100 ALA A CA 1
ATOM 772 C C . ALA A 1 100 ? -11.374 2.204 21.462 1.00 88.31 100 ALA A C 1
ATOM 774 O O . ALA A 1 100 ? -10.253 2.114 20.956 1.00 88.31 100 ALA A O 1
ATOM 775 N N . LEU A 1 101 ? -12.465 2.449 20.729 1.00 88.94 101 LEU A N 1
ATOM 776 C CA . LEU A 1 101 ? -12.431 2.628 19.276 1.00 88.94 101 LEU A CA 1
ATOM 777 C C . LEU A 1 101 ? -11.647 3.874 18.867 1.00 88.94 101 LEU A C 1
ATOM 779 O O . LEU A 1 101 ? -10.859 3.815 17.924 1.00 88.94 101 LEU A O 1
ATOM 783 N N . ARG A 1 102 ? -11.818 4.987 19.589 1.00 88.75 102 ARG A N 1
ATOM 784 C CA . ARG A 1 102 ? -11.075 6.230 19.354 1.00 88.75 102 ARG A CA 1
ATOM 785 C C . ARG A 1 102 ? -9.576 6.003 19.498 1.00 88.75 102 ARG A C 1
ATOM 787 O O . ARG A 1 102 ? -8.834 6.290 18.564 1.00 88.75 102 ARG A O 1
ATOM 794 N N . ARG A 1 103 ? -9.155 5.387 20.606 1.00 88.31 103 ARG A N 1
ATOM 795 C CA . ARG A 1 103 ? -7.752 5.030 20.835 1.00 88.31 103 ARG A CA 1
ATOM 796 C C . ARG A 1 103 ? -7.207 4.144 19.718 1.00 88.31 103 ARG A C 1
ATOM 798 O O . ARG A 1 103 ? -6.094 4.370 19.253 1.00 88.31 103 ARG A O 1
ATOM 805 N N . ARG A 1 104 ? -7.974 3.147 19.263 1.00 85.62 104 ARG A N 1
ATOM 806 C CA . ARG A 1 104 ? -7.507 2.261 18.190 1.00 85.62 104 ARG A CA 1
ATOM 807 C C . ARG A 1 104 ? -7.333 2.978 16.858 1.00 85.62 104 ARG A C 1
ATOM 809 O O . ARG A 1 104 ? -6.320 2.773 16.195 1.00 85.62 104 ARG A O 1
ATOM 816 N N . ARG A 1 105 ? -8.287 3.834 16.488 1.00 85.81 105 ARG A N 1
ATOM 817 C CA . ARG A 1 105 ? -8.202 4.660 15.276 1.00 85.81 105 ARG A CA 1
ATOM 818 C C . ARG A 1 105 ? -7.003 5.608 15.330 1.00 85.81 105 ARG A C 1
ATOM 820 O O . ARG A 1 105 ? -6.265 5.695 14.357 1.00 85.81 105 ARG A O 1
ATOM 827 N N . GLU A 1 106 ? -6.768 6.254 16.472 1.00 86.62 106 GLU A N 1
ATOM 828 C CA . GLU A 1 106 ? -5.607 7.129 16.689 1.00 86.62 106 GLU A CA 1
ATOM 829 C C . GLU A 1 106 ? -4.277 6.372 16.583 1.00 86.62 106 GLU A C 1
ATOM 831 O O . GLU A 1 106 ? -3.339 6.851 15.950 1.00 86.62 106 GLU A O 1
ATOM 836 N N . GLU A 1 107 ? -4.180 5.174 17.165 1.00 86.69 107 GLU A N 1
ATOM 837 C CA . GLU A 1 107 ? -2.976 4.342 17.067 1.00 86.69 107 GLU A CA 1
ATOM 838 C C . GLU A 1 107 ? -2.679 3.935 15.616 1.00 86.69 107 GLU A C 1
ATOM 840 O O . GLU A 1 107 ? -1.520 3.963 15.196 1.00 86.69 107 GLU A O 1
ATOM 845 N N . LEU A 1 108 ? -3.711 3.593 14.842 1.00 79.69 108 LEU A N 1
ATOM 846 C CA . LEU A 1 108 ? -3.575 3.252 13.425 1.00 79.69 108 LEU A CA 1
ATOM 847 C C . LEU A 1 108 ? -3.183 4.477 12.583 1.00 79.69 108 LEU A C 1
ATOM 849 O O . LEU A 1 108 ? -2.252 4.384 11.784 1.00 79.69 108 LEU A O 1
ATOM 853 N N . ALA A 1 109 ? -3.798 5.638 12.825 1.00 84.38 109 ALA A N 1
ATOM 854 C CA . ALA A 1 109 ? -3.431 6.896 12.172 1.00 84.38 109 ALA A CA 1
ATOM 855 C C . ALA A 1 109 ? -1.979 7.299 12.480 1.00 84.38 109 ALA A C 1
ATOM 857 O O . ALA A 1 109 ? -1.210 7.636 11.583 1.00 84.38 109 ALA A O 1
ATOM 858 N N . ARG A 1 110 ? -1.549 7.173 13.740 1.00 87.25 110 ARG A N 1
ATOM 859 C CA . ARG A 1 110 ? -0.175 7.487 14.146 1.00 87.25 110 ARG A CA 1
ATOM 860 C C . ARG A 1 110 ? 0.855 6.595 13.455 1.00 87.25 110 ARG A C 1
ATOM 862 O O . ARG A 1 110 ? 1.895 7.088 13.024 1.00 87.25 110 ARG A O 1
ATOM 869 N N . ARG A 1 111 ? 0.568 5.294 13.332 1.00 84.62 111 ARG A N 1
ATOM 870 C CA . ARG A 1 111 ? 1.422 4.348 12.591 1.00 84.62 111 ARG A CA 1
ATOM 871 C C . ARG A 1 111 ? 1.559 4.740 11.123 1.00 84.62 111 ARG A C 1
ATOM 873 O O . ARG A 1 111 ? 2.649 4.624 10.565 1.00 84.62 111 ARG A O 1
ATOM 880 N N . TRP A 1 112 ? 0.472 5.206 10.512 1.00 77.06 112 TRP A N 1
ATOM 881 C CA . TRP A 1 112 ? 0.494 5.696 9.140 1.00 77.06 112 TRP A CA 1
ATOM 882 C C . TRP A 1 112 ? 1.381 6.936 8.995 1.00 77.06 112 TRP A C 1
ATOM 884 O O . TRP A 1 112 ? 2.316 6.921 8.194 1.00 77.06 112 TRP A O 1
ATOM 894 N N . GLU A 1 113 ? 1.184 7.950 9.836 1.00 81.94 113 GLU A N 1
ATOM 895 C CA . GLU A 1 113 ? 2.011 9.157 9.794 1.00 81.94 113 GLU A CA 1
ATOM 896 C C . GLU A 1 113 ? 3.502 8.864 10.047 1.00 81.94 113 GLU A C 1
ATOM 898 O O . GLU A 1 113 ? 4.381 9.459 9.424 1.00 81.94 113 GLU A O 1
ATOM 903 N N . ASP A 1 114 ? 3.820 7.952 10.974 1.00 86.00 114 ASP A N 1
ATOM 904 C CA . ASP A 1 114 ? 5.202 7.545 11.248 1.00 86.00 114 ASP A CA 1
ATOM 905 C C . ASP A 1 114 ? 5.859 6.912 10.012 1.00 86.00 114 ASP A C 1
ATOM 907 O O . ASP A 1 114 ? 7.025 7.198 9.714 1.00 86.00 114 ASP A O 1
ATOM 911 N N . ARG A 1 115 ? 5.107 6.097 9.261 1.00 74.94 115 ARG A N 1
ATOM 912 C CA . ARG A 1 115 ? 5.564 5.503 8.001 1.00 74.94 115 ARG A CA 1
ATOM 913 C C . ARG A 1 115 ? 5.759 6.565 6.922 1.00 74.94 115 ARG A C 1
ATOM 915 O O . ARG A 1 115 ? 6.790 6.548 6.251 1.00 74.94 115 ARG A O 1
ATOM 922 N N . GLU A 1 116 ? 4.820 7.492 6.762 1.00 80.81 116 GLU A N 1
ATOM 923 C CA . GLU A 1 116 ? 4.940 8.573 5.779 1.00 80.81 116 GLU A CA 1
ATOM 924 C C . GLU A 1 116 ? 6.171 9.445 6.067 1.00 80.81 116 GLU A C 1
ATOM 926 O O . GLU A 1 116 ? 7.004 9.670 5.184 1.00 80.81 116 GLU A O 1
ATOM 931 N N . ARG A 1 117 ? 6.381 9.814 7.337 1.00 89.19 117 ARG A N 1
ATOM 932 C CA . ARG A 1 117 ? 7.597 10.508 7.788 1.00 89.19 117 ARG A CA 1
ATOM 933 C C . ARG A 1 117 ? 8.866 9.708 7.493 1.00 89.19 117 ARG A C 1
ATOM 935 O O . ARG A 1 117 ? 9.898 10.291 7.156 1.00 89.19 117 ARG A O 1
ATOM 942 N N . ALA A 1 118 ? 8.837 8.383 7.633 1.00 89.62 118 ALA A N 1
ATOM 943 C CA . ALA A 1 118 ? 9.981 7.534 7.305 1.00 89.62 118 ALA A CA 1
ATOM 944 C C . ALA A 1 118 ? 10.281 7.529 5.795 1.00 89.62 118 ALA A C 1
ATOM 946 O O . ALA A 1 118 ? 11.446 7.655 5.409 1.00 89.62 118 ALA A O 1
ATOM 947 N N . LEU A 1 119 ? 9.247 7.455 4.949 1.00 85.00 119 LEU A N 1
ATOM 948 C CA . LEU A 1 119 ? 9.373 7.534 3.490 1.00 85.00 119 LEU A CA 1
ATOM 949 C C . LEU A 1 119 ? 9.902 8.898 3.037 1.00 85.00 119 LEU A C 1
ATOM 951 O O . LEU A 1 119 ? 10.803 8.962 2.198 1.00 85.00 119 LEU A O 1
ATOM 955 N N . GLU A 1 120 ? 9.405 9.991 3.617 1.00 88.56 120 GLU A N 1
ATOM 956 C CA . GLU A 1 120 ? 9.895 11.338 3.319 1.00 88.56 120 GLU A CA 1
ATOM 957 C C . GLU A 1 120 ? 11.379 11.479 3.676 1.00 88.56 120 GLU A C 1
ATOM 959 O O . GLU A 1 120 ? 12.180 11.963 2.871 1.00 88.56 120 GLU A O 1
ATOM 964 N N . ARG A 1 121 ? 11.781 10.975 4.850 1.00 92.94 121 ARG A N 1
ATOM 965 C CA . ARG A 1 121 ? 13.191 10.945 5.262 1.00 92.94 121 ARG A CA 1
ATOM 966 C C . ARG A 1 121 ? 14.047 10.114 4.313 1.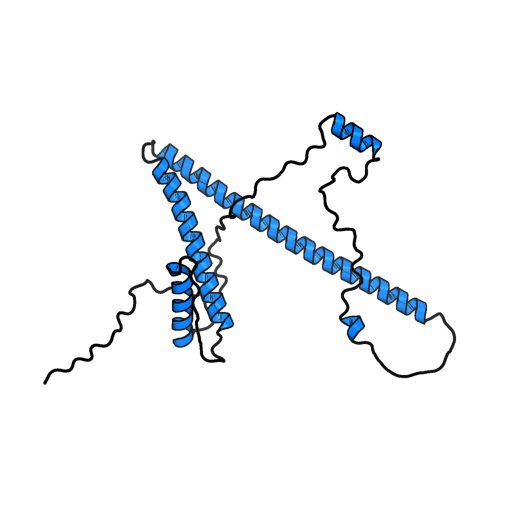00 92.94 121 ARG A C 1
ATOM 968 O O . ARG A 1 121 ? 15.162 10.531 4.011 1.00 92.94 121 ARG A O 1
ATOM 975 N N . ALA A 1 122 ? 13.558 8.969 3.840 1.00 88.94 122 ALA A N 1
ATOM 976 C CA . ALA A 1 122 ? 14.281 8.134 2.883 1.00 88.94 122 ALA A CA 1
ATOM 977 C C . ALA A 1 122 ? 14.505 8.871 1.552 1.00 88.94 122 ALA A C 1
ATOM 979 O O . ALA A 1 122 ? 15.646 8.996 1.111 1.00 88.94 122 ALA A O 1
ATOM 980 N N . ARG A 1 123 ? 13.454 9.475 0.983 1.00 90.56 123 ARG A N 1
ATOM 981 C CA . ARG A 1 123 ? 13.544 10.284 -0.249 1.00 90.56 123 ARG A CA 1
ATOM 982 C C . ARG A 1 123 ? 14.429 11.521 -0.084 1.00 90.56 123 ARG A C 1
ATOM 984 O O . ARG A 1 123 ? 15.125 11.933 -1.007 1.00 90.56 123 ARG A O 1
ATOM 991 N N . ALA A 1 124 ? 14.406 12.158 1.086 1.00 92.75 124 ALA A N 1
ATOM 992 C CA . ALA A 1 124 ? 15.289 13.284 1.384 1.00 92.75 124 ALA A CA 1
ATOM 993 C C . ALA A 1 124 ? 16.760 12.846 1.457 1.00 92.75 124 ALA A C 1
ATOM 995 O O . ALA A 1 124 ? 17.632 13.548 0.947 1.00 92.75 124 ALA A O 1
ATOM 996 N N . ARG A 1 125 ? 17.031 11.678 2.054 1.00 92.25 125 ARG A N 1
ATOM 997 C CA . ARG A 1 125 ? 18.374 11.082 2.098 1.00 92.25 125 ARG A CA 1
ATOM 998 C C . ARG A 1 125 ? 18.882 10.746 0.700 1.00 92.25 125 ARG A C 1
ATOM 1000 O O . ARG A 1 125 ? 20.008 11.112 0.390 1.00 92.25 125 ARG A O 1
ATOM 1007 N N . GLU A 1 126 ? 18.056 10.120 -0.133 1.00 91.56 126 GLU A N 1
ATOM 1008 C CA . GLU A 1 126 ? 18.383 9.797 -1.528 1.00 91.56 126 GLU A CA 1
ATOM 1009 C C . GLU A 1 126 ? 18.772 11.056 -2.316 1.00 91.56 126 GLU A C 1
ATOM 1011 O O . GLU A 1 126 ? 19.906 11.162 -2.778 1.00 91.56 126 GLU A O 1
ATOM 1016 N N . ARG A 1 127 ? 17.909 12.083 -2.327 1.00 90.69 127 ARG A N 1
ATOM 1017 C CA . ARG A 1 127 ? 18.204 13.368 -2.990 1.00 90.69 127 ARG A CA 1
ATOM 1018 C C . ARG A 1 127 ? 19.474 14.036 -2.461 1.00 90.69 127 ARG A C 1
ATOM 1020 O O . ARG A 1 127 ? 20.243 14.617 -3.224 1.00 90.69 127 ARG A O 1
ATOM 1027 N N . ALA A 1 128 ? 19.715 13.972 -1.151 1.00 91.38 128 ALA A N 1
ATOM 1028 C CA . ALA A 1 128 ? 20.931 14.525 -0.562 1.00 91.38 128 ALA A CA 1
ATOM 1029 C C . ALA A 1 128 ? 22.192 13.771 -1.018 1.00 91.38 128 ALA A C 1
ATOM 1031 O O . ALA A 1 128 ? 23.231 14.400 -1.230 1.00 91.38 128 ALA A O 1
ATOM 1032 N N . MET A 1 129 ? 22.115 12.445 -1.180 1.00 88.06 129 MET A N 1
ATOM 1033 C CA . MET A 1 129 ? 23.218 11.645 -1.716 1.00 88.06 129 MET A CA 1
ATOM 1034 C C . MET A 1 129 ? 23.469 11.943 -3.194 1.00 88.06 129 MET A C 1
ATOM 1036 O O . MET A 1 129 ? 24.623 12.146 -3.564 1.00 88.06 129 MET A O 1
ATOM 1040 N N . GLU A 1 130 ? 22.423 12.070 -4.011 1.00 87.00 130 GLU A N 1
ATOM 1041 C CA . GLU A 1 130 ? 22.549 12.431 -5.430 1.00 87.00 130 GLU A CA 1
ATOM 1042 C C . GLU A 1 130 ? 23.218 13.797 -5.625 1.00 87.00 130 GLU A C 1
ATOM 1044 O O . GLU A 1 130 ? 24.163 13.928 -6.404 1.00 87.00 130 GLU A O 1
ATOM 1049 N N . VAL A 1 131 ? 22.788 14.820 -4.875 1.00 91.50 131 VAL A N 1
ATOM 1050 C CA . VAL A 1 131 ? 23.385 16.164 -4.948 1.00 91.50 131 VAL A CA 1
ATOM 1051 C C . VAL A 1 131 ? 24.857 16.128 -4.536 1.00 91.50 131 VAL A C 1
ATOM 1053 O O . VAL A 1 131 ? 25.708 16.665 -5.247 1.00 91.50 131 VAL A O 1
ATOM 1056 N N . ARG A 1 132 ? 25.187 15.443 -3.432 1.00 87.69 132 ARG A N 1
ATOM 1057 C CA . ARG A 1 132 ? 26.581 15.278 -2.983 1.00 87.69 132 ARG A CA 1
ATOM 1058 C C . ARG A 1 132 ? 27.425 14.516 -4.005 1.00 87.69 132 ARG A C 1
ATOM 1060 O O . ARG A 1 132 ? 28.576 14.890 -4.228 1.00 87.69 132 ARG A O 1
ATOM 1067 N N . GLY A 1 133 ? 26.870 13.478 -4.628 1.00 89.31 133 GLY A N 1
ATOM 1068 C CA . GLY A 1 133 ? 27.513 12.723 -5.703 1.00 89.31 133 GLY A CA 1
ATOM 1069 C C . GLY A 1 133 ? 27.819 13.612 -6.907 1.00 89.31 133 GLY A C 1
ATOM 1070 O O . GLY A 1 133 ? 28.962 13.663 -7.361 1.00 89.31 133 GLY A O 1
ATOM 1071 N N . ARG A 1 134 ? 26.840 14.410 -7.349 1.00 84.56 134 ARG A N 1
ATOM 1072 C CA . ARG A 1 134 ? 26.990 15.353 -8.467 1.00 84.56 134 ARG A CA 1
ATOM 1073 C C . ARG A 1 134 ? 28.025 16.442 -8.187 1.00 84.56 134 ARG A C 1
ATOM 1075 O O . ARG A 1 134 ? 28.836 16.752 -9.057 1.00 84.56 134 ARG A O 1
ATOM 1082 N N . GLU A 1 135 ? 28.049 17.004 -6.979 1.00 84.94 135 GLU A N 1
ATOM 1083 C CA . GLU A 1 135 ? 29.064 17.988 -6.582 1.00 84.94 135 GLU A CA 1
ATOM 1084 C C . GLU A 1 135 ? 30.476 17.391 -6.552 1.00 84.94 135 GLU A C 1
ATOM 1086 O O . GLU A 1 135 ? 31.432 18.034 -6.995 1.00 84.94 135 GLU A O 1
ATOM 1091 N N . ARG A 1 136 ? 30.628 16.163 -6.037 1.00 83.88 136 ARG A N 1
ATOM 1092 C CA . ARG A 1 136 ? 31.911 15.443 -6.040 1.00 83.88 136 ARG A CA 1
ATOM 1093 C C . ARG A 1 136 ? 32.373 15.147 -7.468 1.00 83.88 136 ARG A C 1
ATOM 1095 O O . ARG A 1 136 ? 33.537 15.398 -7.773 1.00 83.88 136 ARG A O 1
ATOM 1102 N N . ALA A 1 137 ? 31.475 14.691 -8.340 1.00 83.62 137 ALA A N 1
ATOM 1103 C CA . ALA A 1 137 ? 31.764 14.445 -9.751 1.00 83.62 137 ALA A CA 1
ATOM 1104 C C . ALA A 1 137 ? 32.203 15.730 -10.478 1.00 83.62 137 ALA A C 1
ATOM 1106 O O . ALA A 1 137 ? 33.243 15.742 -11.132 1.00 83.62 137 ALA A O 1
ATOM 1107 N N . ALA A 1 138 ? 31.494 16.847 -10.274 1.00 83.75 138 ALA A N 1
ATOM 1108 C CA . ALA A 1 138 ? 31.856 18.141 -10.858 1.00 83.75 138 ALA A CA 1
ATOM 1109 C C . ALA A 1 138 ? 33.228 18.653 -10.375 1.00 83.75 138 ALA A C 1
ATOM 1111 O O . ALA A 1 138 ? 34.000 19.211 -11.157 1.00 83.75 138 ALA A O 1
ATOM 1112 N N . LYS A 1 139 ? 33.564 18.447 -9.091 1.00 80.31 139 LYS A N 1
ATOM 1113 C CA . LYS A 1 139 ? 34.892 18.779 -8.547 1.00 80.31 139 LYS A CA 1
ATOM 1114 C C . LYS A 1 139 ? 35.993 17.924 -9.174 1.00 80.31 139 LYS A C 1
ATOM 1116 O O . LYS A 1 139 ? 37.030 18.479 -9.529 1.00 80.31 139 LYS A O 1
ATOM 1121 N N . ARG A 1 140 ? 35.769 16.614 -9.336 1.00 77.25 140 ARG A N 1
ATOM 1122 C CA . ARG A 1 140 ? 36.720 15.702 -9.996 1.00 77.25 140 ARG A CA 1
ATOM 1123 C C . ARG A 1 140 ? 36.953 16.113 -11.454 1.00 77.25 140 ARG A C 1
ATOM 1125 O O . ARG A 1 140 ? 38.102 16.318 -11.825 1.00 77.25 140 ARG A O 1
ATOM 1132 N N . ALA A 1 141 ? 35.889 16.372 -12.219 1.00 76.94 141 ALA A N 1
ATOM 1133 C CA . ALA A 1 141 ? 35.988 16.826 -13.610 1.00 76.94 141 ALA A CA 1
ATOM 1134 C C . ALA A 1 141 ? 36.772 18.146 -13.761 1.00 76.94 141 ALA A C 1
ATOM 1136 O O . ALA A 1 141 ? 37.570 18.303 -14.681 1.00 76.94 141 ALA A O 1
ATOM 1137 N N . ARG A 1 142 ? 36.598 19.097 -12.830 1.00 76.94 142 ARG A N 1
ATOM 1138 C CA . ARG A 1 142 ? 37.344 20.367 -12.846 1.00 76.94 142 ARG A CA 1
ATOM 1139 C C . ARG A 1 142 ? 38.834 20.189 -12.539 1.00 76.94 142 ARG A C 1
ATOM 1141 O O . ARG A 1 142 ? 39.653 20.914 -13.097 1.00 76.94 142 ARG A O 1
ATOM 1148 N N . VAL A 1 143 ? 39.186 19.283 -11.626 1.00 73.31 143 VAL A N 1
ATOM 1149 C CA . VAL A 1 143 ? 40.591 18.980 -11.305 1.00 73.31 143 VAL A CA 1
ATOM 1150 C C . VAL A 1 143 ? 41.273 18.297 -12.489 1.00 73.31 143 VAL A C 1
ATOM 1152 O O . VAL A 1 143 ? 42.409 18.648 -12.794 1.00 73.31 143 VAL A O 1
ATOM 1155 N N . ASP A 1 144 ? 40.566 17.408 -13.187 1.00 69.88 144 ASP A N 1
ATOM 1156 C CA . ASP A 1 144 ? 41.081 16.724 -14.377 1.00 69.88 144 ASP A CA 1
ATOM 1157 C C . ASP A 1 144 ? 41.402 17.724 -15.503 1.00 69.88 144 ASP A C 1
ATOM 1159 O O . ASP A 1 144 ? 42.535 17.779 -15.977 1.00 69.88 144 ASP A O 1
ATOM 1163 N N . GLN A 1 145 ? 40.478 18.650 -15.801 1.00 66.81 145 GLN A N 1
ATOM 1164 C CA . GLN A 1 145 ? 40.697 19.730 -16.780 1.00 66.81 145 GLN A CA 1
ATOM 1165 C C . GLN A 1 145 ? 41.894 20.637 -16.441 1.00 66.81 145 GLN A C 1
ATOM 1167 O O . GLN A 1 145 ? 42.581 21.135 -17.332 1.00 66.81 145 GLN A O 1
ATOM 1172 N N . LEU A 1 146 ? 42.153 20.886 -15.152 1.00 62.91 146 LEU A N 1
ATOM 1173 C CA . LEU A 1 146 ? 43.302 21.688 -14.715 1.00 62.91 146 LEU A CA 1
ATOM 1174 C C . LEU A 1 146 ? 44.625 20.915 -14.814 1.00 62.91 146 LEU A C 1
ATOM 1176 O O . LEU A 1 146 ? 45.670 21.531 -15.022 1.00 62.91 146 LEU A O 1
ATOM 1180 N N . ASN A 1 147 ? 44.589 19.589 -14.675 1.00 58.53 147 ASN A N 1
ATOM 1181 C CA . ASN A 1 147 ? 45.763 18.724 -14.758 1.00 58.53 147 ASN A CA 1
ATOM 1182 C C . ASN A 1 147 ? 46.173 18.459 -16.221 1.00 58.53 147 ASN A C 1
ATOM 1184 O O . ASN A 1 147 ? 47.364 18.418 -16.532 1.00 58.53 147 ASN A O 1
ATOM 1188 N N . GLU A 1 148 ? 45.206 18.389 -17.142 1.00 57.75 148 GLU A N 1
ATOM 1189 C CA . GLU A 1 148 ? 45.448 18.280 -18.591 1.00 57.75 148 GLU A CA 1
ATOM 1190 C C . GLU A 1 148 ? 46.081 19.547 -19.204 1.00 57.75 148 GLU A C 1
ATOM 1192 O O . GLU A 1 148 ? 46.801 19.468 -20.200 1.00 57.75 148 GLU A O 1
ATOM 1197 N N . GLY A 1 149 ? 45.905 20.721 -18.584 1.00 50.81 149 GLY A N 1
ATOM 1198 C CA . GLY A 1 149 ? 46.501 21.988 -19.038 1.00 50.81 149 GLY A CA 1
ATOM 1199 C C . GLY A 1 149 ? 47.988 22.191 -18.692 1.00 50.81 149 GLY A C 1
ATOM 1200 O O . GLY A 1 149 ? 48.568 23.206 -19.083 1.00 50.81 149 GLY A O 1
ATOM 1201 N N . GLY A 1 150 ? 48.616 21.268 -17.949 1.00 48.44 150 GLY A N 1
ATOM 1202 C CA . GLY A 1 150 ? 49.945 21.447 -17.341 1.00 48.44 150 GLY A CA 1
ATOM 1203 C C . GLY A 1 150 ? 51.095 20.594 -17.897 1.00 48.44 150 GLY A C 1
ATOM 1204 O O . GLY A 1 150 ? 52.179 20.610 -17.313 1.00 48.44 150 GLY A O 1
ATOM 1205 N N . GLY A 1 151 ? 50.912 19.845 -18.992 1.00 41.84 151 GLY A N 1
ATOM 1206 C CA . GLY A 1 151 ? 51.898 18.866 -19.478 1.00 41.84 151 GLY A CA 1
ATOM 1207 C C . GLY A 1 151 ? 52.203 18.959 -20.977 1.00 41.84 151 GLY A C 1
ATOM 1208 O O . GLY A 1 151 ? 51.331 18.817 -21.821 1.00 41.84 151 GLY A O 1
ATOM 1209 N N . ARG A 1 152 ? 53.478 19.178 -21.310 1.00 42.88 152 ARG A N 1
ATOM 1210 C CA . ARG A 1 152 ? 54.049 19.311 -22.664 1.00 42.88 152 ARG A CA 1
ATOM 1211 C C . ARG A 1 152 ? 53.725 18.135 -23.610 1.00 42.88 152 ARG A C 1
ATOM 1213 O O . ARG A 1 152 ? 53.972 16.985 -23.274 1.00 42.88 152 ARG A O 1
ATOM 1220 N N . THR A 1 153 ? 53.311 18.478 -24.835 1.00 45.25 153 THR A N 1
ATOM 1221 C CA . THR A 1 153 ? 53.496 17.773 -26.126 1.00 45.25 153 THR A CA 1
ATOM 1222 C C . THR A 1 153 ? 53.901 16.285 -26.092 1.00 45.25 153 THR A C 1
ATOM 1224 O O . THR A 1 153 ? 55.091 15.973 -26.005 1.00 45.25 153 THR A O 1
ATOM 1227 N N . ARG A 1 154 ? 52.958 15.371 -26.374 1.00 38.31 154 ARG A N 1
ATOM 1228 C CA . ARG A 1 154 ? 53.260 14.110 -27.081 1.00 38.31 154 ARG A CA 1
ATOM 1229 C C . ARG A 1 154 ? 52.073 13.628 -27.931 1.00 38.31 154 ARG A C 1
ATOM 1231 O O . ARG A 1 154 ? 51.148 13.008 -27.437 1.00 38.31 154 ARG A O 1
ATOM 1238 N N . LYS A 1 155 ? 52.171 13.969 -29.218 1.00 37.66 155 LYS A N 1
ATOM 1239 C CA . LYS A 1 155 ? 51.635 13.341 -30.439 1.00 37.66 155 LYS A CA 1
ATOM 1240 C C . LYS A 1 155 ? 50.717 12.106 -30.278 1.00 37.66 155 LYS A C 1
ATOM 1242 O O . LYS A 1 155 ? 51.186 11.053 -29.858 1.00 37.66 155 LYS A O 1
ATOM 1247 N N . GLU A 1 156 ? 49.472 12.304 -30.721 1.00 45.06 156 GLU A N 1
ATOM 1248 C CA . GLU A 1 156 ? 48.460 11.393 -31.298 1.00 45.06 156 GLU A CA 1
ATOM 1249 C C . GLU A 1 156 ? 48.631 9.869 -31.151 1.00 45.06 156 GLU A C 1
ATOM 1251 O O . GLU A 1 156 ? 49.574 9.275 -31.683 1.00 45.06 156 GLU A O 1
ATOM 1256 N N . LYS A 1 157 ? 47.588 9.233 -30.596 1.00 35.06 157 LYS A N 1
ATOM 1257 C CA . LYS A 1 157 ? 46.939 8.075 -31.226 1.00 35.06 157 LYS A CA 1
ATOM 1258 C C . LYS A 1 157 ? 45.474 7.961 -30.789 1.00 35.06 157 LYS A C 1
ATOM 1260 O O . LYS A 1 157 ? 45.193 7.686 -29.631 1.00 35.06 157 LYS A O 1
ATOM 1265 N N . ASP A 1 158 ? 44.607 8.266 -31.749 1.00 35.59 158 ASP A N 1
ATOM 1266 C CA . ASP A 1 158 ? 43.296 7.687 -32.054 1.00 35.59 158 ASP A CA 1
ATOM 1267 C C . ASP A 1 158 ? 42.499 7.016 -30.923 1.00 35.59 158 ASP A C 1
ATOM 1269 O O . ASP A 1 158 ? 42.781 5.894 -30.518 1.00 35.59 158 ASP A O 1
ATOM 1273 N N . GLY A 1 159 ? 41.418 7.697 -30.534 1.00 46.66 159 GLY A N 1
ATOM 1274 C CA . GLY A 1 159 ? 40.070 7.195 -30.798 1.00 46.66 159 GLY A CA 1
ATOM 1275 C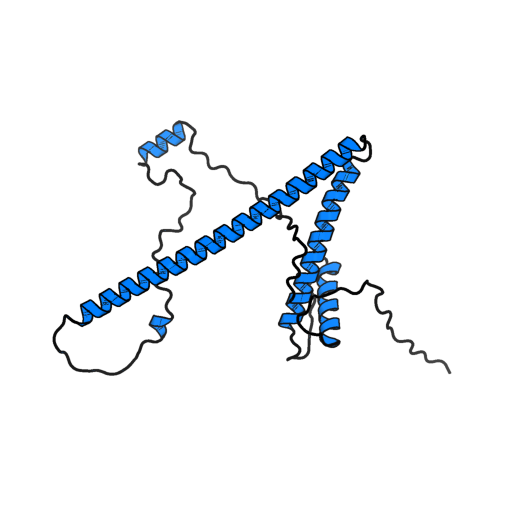 C . GLY A 1 159 ? 39.609 5.968 -30.024 1.00 46.66 159 GLY A C 1
ATOM 1276 O O . GLY A 1 159 ? 39.483 4.904 -30.611 1.00 46.66 159 GLY A O 1
ATOM 1277 N N . GLU A 1 160 ? 39.207 6.174 -28.775 1.00 39.47 160 GLU A N 1
ATOM 1278 C CA . GLU A 1 160 ? 38.024 5.524 -28.205 1.00 39.47 160 GLU A CA 1
ATOM 1279 C C . GLU A 1 160 ? 37.557 6.419 -27.054 1.00 39.47 160 GLU A C 1
ATOM 1281 O O . GLU A 1 160 ? 38.228 6.545 -26.028 1.00 39.47 160 GLU A O 1
ATOM 1286 N N . VAL A 1 161 ? 36.468 7.162 -27.265 1.00 45.53 161 VAL A N 1
ATOM 1287 C CA . VAL A 1 161 ? 35.760 7.767 -26.137 1.00 45.53 161 VAL A CA 1
ATOM 1288 C C . VAL A 1 161 ? 35.152 6.569 -25.428 1.00 45.53 161 VAL A C 1
ATOM 1290 O O . VAL A 1 161 ? 34.257 5.931 -25.967 1.00 45.53 161 VAL A O 1
ATOM 1293 N N . ASP A 1 162 ? 35.751 6.191 -24.307 1.00 46.97 162 ASP A N 1
ATOM 1294 C CA . ASP A 1 162 ? 35.332 5.079 -23.461 1.00 46.97 162 ASP A CA 1
ATOM 1295 C C . ASP A 1 162 ? 33.953 5.427 -22.868 1.00 46.97 162 ASP A C 1
ATOM 1297 O O . ASP A 1 162 ? 33.846 5.947 -21.756 1.00 46.97 162 ASP A O 1
ATOM 1301 N N . GLU A 1 163 ? 32.895 5.239 -23.670 1.00 46.12 163 GLU A N 1
ATOM 1302 C CA . GLU A 1 163 ? 31.485 5.466 -23.314 1.00 46.12 163 GLU A CA 1
ATOM 1303 C C . GLU A 1 163 ? 31.091 4.653 -22.064 1.00 46.12 163 GLU A C 1
ATOM 1305 O O . GLU A 1 163 ? 30.152 5.007 -21.349 1.00 46.12 163 GLU A O 1
ATOM 1310 N N . GLU A 1 164 ? 31.859 3.609 -21.727 1.00 44.00 164 GLU A N 1
ATOM 1311 C CA . GLU A 1 164 ? 31.666 2.797 -20.526 1.00 44.00 164 GLU A CA 1
ATOM 1312 C C . GLU A 1 164 ? 32.060 3.545 -19.238 1.00 44.00 164 GLU A C 1
ATOM 1314 O O . GLU A 1 164 ? 31.511 3.261 -18.170 1.00 44.00 164 GLU A O 1
ATOM 1319 N N . ARG A 1 165 ? 32.939 4.559 -19.308 1.00 48.00 165 ARG A N 1
ATOM 1320 C CA . ARG A 1 165 ? 33.325 5.382 -18.142 1.00 48.00 165 ARG A CA 1
ATOM 1321 C C . ARG A 1 165 ? 32.260 6.370 -17.701 1.00 48.00 165 ARG A C 1
ATOM 1323 O O . ARG A 1 165 ? 32.224 6.713 -16.522 1.00 48.00 165 ARG A O 1
ATOM 1330 N N . GLU A 1 166 ? 31.408 6.829 -18.614 1.00 51.81 166 GLU A N 1
ATOM 1331 C CA . GLU A 1 166 ? 30.308 7.739 -18.276 1.00 51.81 166 GLU A CA 1
ATOM 1332 C C . GLU A 1 166 ? 29.170 6.998 -17.553 1.00 51.81 166 GLU A C 1
ATOM 1334 O O . GLU A 1 166 ? 28.491 7.576 -16.704 1.00 51.81 166 GLU A O 1
ATOM 1339 N N . PHE A 1 167 ? 29.016 5.697 -17.825 1.00 44.78 167 PHE A N 1
ATOM 1340 C CA . PHE A 1 167 ? 28.019 4.830 -17.189 1.00 44.78 167 PHE A CA 1
ATOM 1341 C C . PHE A 1 167 ? 28.538 4.075 -15.950 1.00 44.78 167 PHE A C 1
ATOM 1343 O O . PHE A 1 167 ? 27.774 3.385 -15.269 1.00 44.78 167 PHE A O 1
ATOM 1350 N N . LEU A 1 168 ? 29.826 4.202 -15.625 1.00 51.50 168 LEU A N 1
ATOM 1351 C CA . LEU A 1 168 ? 30.411 3.616 -14.425 1.00 51.50 168 LEU A CA 1
ATOM 1352 C C . LEU A 1 168 ? 29.924 4.378 -13.186 1.00 51.50 168 LEU A C 1
ATOM 1354 O O . LEU A 1 168 ? 30.270 5.538 -12.957 1.00 51.50 168 LEU A O 1
ATOM 1358 N N . VAL A 1 169 ? 29.140 3.692 -12.348 1.00 53.53 169 VAL A N 1
ATOM 1359 C CA . VAL A 1 169 ? 28.937 4.090 -10.950 1.00 53.53 169 VAL A CA 1
ATOM 1360 C C . VAL A 1 169 ? 30.331 4.272 -10.360 1.00 53.53 169 VAL A C 1
ATOM 1362 O O . VAL A 1 169 ? 31.111 3.320 -10.323 1.00 53.53 169 VAL A O 1
ATOM 1365 N N . GLY A 1 170 ? 30.672 5.510 -9.990 1.00 62.03 170 GLY A N 1
ATOM 1366 C CA . GLY A 1 170 ? 31.984 5.819 -9.429 1.00 62.03 170 GLY A CA 1
ATOM 1367 C C . GLY A 1 170 ? 32.305 4.875 -8.275 1.00 62.03 170 GLY A C 1
ATOM 1368 O O . GLY A 1 170 ? 31.379 4.432 -7.592 1.00 62.03 170 GLY A O 1
ATOM 1369 N N . ASP A 1 171 ? 33.598 4.575 -8.097 1.00 52.19 171 ASP A N 1
ATOM 1370 C CA . ASP A 1 171 ? 34.099 3.714 -7.022 1.00 52.19 171 ASP A CA 1
ATOM 1371 C C . ASP A 1 171 ? 33.319 4.013 -5.746 1.00 52.19 171 ASP A C 1
ATOM 1373 O O . ASP A 1 171 ? 33.273 5.159 -5.276 1.00 52.19 171 ASP A O 1
ATOM 1377 N N . TRP A 1 172 ? 32.578 3.004 -5.293 1.00 49.06 172 TRP A N 1
ATOM 1378 C CA . TRP A 1 172 ? 31.811 3.085 -4.071 1.00 49.06 172 TRP A CA 1
ATOM 1379 C C . TRP A 1 172 ? 32.871 3.241 -2.990 1.00 49.06 172 TRP A C 1
ATOM 1381 O O . TRP A 1 172 ? 33.487 2.253 -2.599 1.00 49.06 172 TRP A O 1
ATOM 1391 N N . ASP A 1 173 ? 33.146 4.486 -2.581 1.00 52.09 173 ASP A N 1
ATOM 1392 C CA . ASP A 1 173 ? 33.938 4.788 -1.394 1.00 52.09 173 ASP A CA 1
ATOM 1393 C C . ASP A 1 173 ? 33.176 4.116 -0.251 1.00 52.09 173 ASP A C 1
ATOM 1395 O O . ASP A 1 173 ? 32.230 4.679 0.305 1.00 52.09 173 ASP A O 1
ATOM 1399 N N . GLY A 1 174 ? 33.507 2.850 -0.006 1.00 44.75 174 GLY A N 1
ATOM 1400 C CA . GLY A 1 174 ? 32.923 2.021 1.019 1.00 44.75 174 GLY A CA 1
ATOM 1401 C C . GLY A 1 174 ? 33.329 2.587 2.363 1.00 44.75 174 GLY A C 1
ATOM 1402 O O . GLY A 1 174 ? 34.218 2.052 3.019 1.00 44.75 174 GLY A O 1
ATOM 1403 N N . ASP A 1 175 ? 32.657 3.655 2.784 1.00 47.91 175 ASP A N 1
ATOM 1404 C CA . ASP A 1 175 ? 32.445 3.908 4.196 1.00 47.91 175 ASP A CA 1
ATOM 1405 C C . ASP A 1 175 ? 31.654 2.698 4.691 1.00 47.91 175 ASP A C 1
ATOM 1407 O O . ASP A 1 175 ? 30.473 2.512 4.389 1.00 47.91 175 ASP A O 1
ATOM 1411 N N . GLY A 1 176 ? 32.410 1.791 5.309 1.00 44.00 176 GLY A N 1
ATOM 1412 C CA . GLY A 1 176 ? 32.079 0.392 5.479 1.00 44.00 176 GLY A CA 1
ATOM 1413 C C . GLY A 1 176 ? 30.652 0.146 5.946 1.00 44.00 176 GLY A C 1
ATOM 1414 O O . GLY A 1 176 ? 30.247 0.546 7.034 1.00 44.00 176 GLY A O 1
ATOM 1415 N N . VAL A 1 177 ? 29.936 -0.659 5.167 1.00 45.72 177 VAL A N 1
ATOM 1416 C CA . VAL A 1 177 ? 28.891 -1.526 5.709 1.00 45.72 177 VAL A CA 1
ATOM 1417 C C . VAL A 1 177 ? 29.597 -2.651 6.478 1.00 45.72 177 VAL A C 1
ATOM 1419 O O . VAL A 1 177 ? 29.751 -3.771 6.006 1.00 45.72 177 VAL A O 1
ATOM 1422 N N . GLY A 1 178 ? 30.095 -2.312 7.665 1.00 41.22 178 GLY A N 1
ATOM 1423 C CA . GLY A 1 178 ? 30.081 -3.192 8.827 1.00 41.22 178 GLY A CA 1
ATOM 1424 C C . GLY A 1 178 ? 29.052 -2.556 9.753 1.00 41.22 178 GLY A C 1
ATOM 1425 O O . GLY A 1 178 ? 29.198 -1.404 10.130 1.00 41.22 178 GLY A O 1
ATOM 1426 N N . GLY A 1 179 ? 27.894 -3.166 9.975 1.00 45.72 179 GLY A N 1
ATOM 1427 C CA . GLY A 1 179 ? 27.863 -4.327 10.845 1.00 45.72 179 GLY A CA 1
ATOM 1428 C C . GLY A 1 179 ? 28.073 -3.804 12.260 1.00 45.72 179 GLY A C 1
ATOM 1429 O O . GLY A 1 179 ? 29.213 -3.597 12.650 1.00 45.72 179 GLY A O 1
ATOM 1430 N N . ASP A 1 180 ? 26.957 -3.577 12.948 1.00 42.25 180 ASP A N 1
ATOM 1431 C CA . ASP A 1 180 ? 26.810 -3.112 14.331 1.00 42.25 180 ASP A CA 1
ATOM 1432 C C . ASP A 1 180 ? 26.542 -1.607 14.501 1.00 42.25 180 ASP A C 1
ATOM 1434 O O . ASP A 1 180 ? 27.316 -0.730 14.125 1.00 42.25 180 ASP A O 1
ATOM 1438 N N . ASP A 1 181 ? 25.377 -1.327 15.091 1.00 48.31 181 ASP A N 1
ATOM 1439 C CA . ASP A 1 181 ? 24.940 -0.048 15.656 1.00 48.31 181 ASP A CA 1
ATOM 1440 C C . ASP A 1 181 ? 25.851 0.318 16.838 1.00 48.31 181 ASP A C 1
ATOM 1442 O O . ASP A 1 181 ? 25.463 0.324 18.003 1.00 48.31 181 ASP A O 1
ATOM 1446 N N . ASP A 1 182 ? 27.120 0.570 16.544 1.00 53.47 182 ASP A N 1
ATOM 1447 C CA . ASP A 1 182 ? 28.112 0.952 17.526 1.00 53.47 182 ASP A CA 1
ATOM 1448 C C . ASP A 1 182 ? 28.068 2.469 17.685 1.00 53.47 182 ASP A C 1
ATOM 1450 O O . ASP A 1 182 ? 28.971 3.195 17.265 1.00 53.47 182 ASP A O 1
ATOM 1454 N N . GLY A 1 183 ? 27.056 2.965 18.406 1.00 59.59 183 GLY A N 1
ATOM 1455 C CA . GLY A 1 183 ? 27.016 4.342 18.928 1.00 59.59 183 GLY A CA 1
ATOM 1456 C C . GLY A 1 183 ? 28.228 4.725 19.807 1.00 59.59 183 GLY A C 1
ATOM 1457 O O . GLY A 1 183 ? 28.293 5.831 20.335 1.00 59.59 183 GLY A O 1
ATOM 1458 N N . LEU A 1 184 ? 29.193 3.810 19.957 1.00 57.09 184 LEU A N 1
ATOM 1459 C CA . LEU A 1 184 ? 30.427 3.891 20.731 1.00 57.09 184 LEU A CA 1
ATOM 1460 C C . LEU A 1 184 ? 31.688 3.597 19.884 1.00 57.09 184 LEU A C 1
ATOM 1462 O O . LEU A 1 184 ? 32.779 3.500 20.443 1.00 57.09 184 LEU A O 1
ATOM 1466 N N . GLY A 1 185 ? 31.573 3.469 18.553 1.00 61.53 185 GLY A N 1
ATOM 1467 C CA . GLY A 1 185 ? 32.677 3.107 17.646 1.00 61.53 185 GLY A CA 1
ATOM 1468 C C . GLY A 1 185 ? 33.839 4.112 17.588 1.00 61.53 185 GLY A C 1
ATOM 1469 O O . GLY A 1 185 ? 34.928 3.770 17.139 1.00 61.53 185 GLY A O 1
ATOM 1470 N N . GLY A 1 186 ? 33.637 5.335 18.092 1.00 65.06 186 GLY A N 1
ATOM 1471 C CA . GLY A 1 186 ? 34.684 6.354 18.244 1.00 65.06 186 GLY A CA 1
ATOM 1472 C C . GLY A 1 186 ? 35.464 6.292 19.565 1.00 65.06 186 GLY A C 1
ATOM 1473 O O . GLY A 1 186 ? 36.361 7.106 19.777 1.00 65.06 186 GLY A O 1
ATOM 1474 N N . LEU A 1 187 ? 35.123 5.375 20.475 1.00 76.12 187 LEU A N 1
ATOM 1475 C CA . LEU A 1 187 ? 35.785 5.243 21.772 1.00 76.12 187 LEU A CA 1
ATOM 1476 C C . LEU A 1 187 ? 36.928 4.221 21.718 1.00 76.12 187 LEU A C 1
ATOM 1478 O O . LEU A 1 187 ? 36.846 3.201 21.033 1.00 76.12 187 LEU A O 1
ATOM 1482 N N . SER A 1 188 ? 37.992 4.474 22.488 1.00 75.38 188 SER A N 1
ATOM 1483 C CA . SER A 1 188 ? 39.083 3.507 22.652 1.00 75.38 188 SER A CA 1
ATOM 1484 C C . SER A 1 188 ? 38.544 2.181 23.198 1.00 75.38 188 SER A C 1
ATOM 1486 O O . SER A 1 188 ? 37.589 2.154 23.981 1.00 75.38 188 SER A 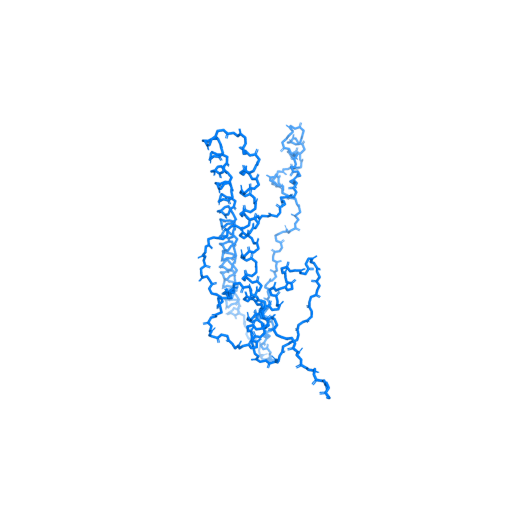O 1
ATOM 1488 N N . LYS A 1 189 ? 39.190 1.071 22.821 1.00 75.62 189 LYS A N 1
ATOM 1489 C CA . LYS A 1 189 ? 38.835 -0.290 23.259 1.00 75.62 189 LYS A CA 1
ATOM 1490 C C . LYS A 1 189 ? 38.703 -0.394 24.784 1.00 75.62 189 LYS A C 1
ATOM 1492 O O . LYS A 1 189 ? 37.814 -1.076 25.281 1.00 75.62 189 LYS A O 1
ATOM 1497 N N . GLU A 1 190 ? 39.540 0.334 25.519 1.00 75.00 190 GLU A N 1
ATOM 1498 C CA . GLU A 1 190 ? 39.498 0.396 26.985 1.00 75.00 190 GLU A CA 1
ATOM 1499 C C . GLU A 1 190 ? 38.252 1.121 27.510 1.00 75.00 190 GLU A C 1
ATOM 1501 O O . GLU A 1 190 ? 37.622 0.670 28.464 1.00 75.00 190 GLU A O 1
ATOM 1506 N N . THR A 1 191 ? 37.851 2.217 26.865 1.00 77.00 191 THR A N 1
ATOM 1507 C CA . THR A 1 191 ? 36.659 2.990 27.240 1.00 77.00 191 THR A CA 1
ATOM 1508 C C . THR A 1 191 ? 35.383 2.199 26.959 1.00 77.00 191 THR A C 1
ATOM 1510 O O . THR A 1 191 ? 34.441 2.239 27.746 1.00 77.00 191 THR A O 1
ATOM 1513 N N . ARG A 1 192 ? 35.376 1.421 25.872 1.00 79.94 192 ARG A N 1
ATOM 1514 C CA . ARG A 1 192 ? 34.267 0.535 25.511 1.00 79.94 192 ARG A CA 1
ATOM 1515 C C . ARG A 1 192 ? 34.084 -0.597 26.526 1.00 79.94 192 ARG A C 1
ATOM 1517 O O . ARG A 1 192 ? 32.969 -0.805 26.997 1.00 79.94 192 ARG A O 1
ATOM 1524 N N . ALA A 1 193 ? 35.174 -1.246 26.939 1.00 75.69 193 ALA A N 1
ATOM 1525 C CA . ALA A 1 193 ? 35.143 -2.274 27.983 1.00 75.69 193 ALA A CA 1
ATOM 1526 C C . ALA A 1 193 ? 34.678 -1.715 29.341 1.00 75.69 193 ALA A C 1
ATOM 1528 O O . ALA A 1 193 ? 33.987 -2.393 30.103 1.00 75.69 193 ALA A O 1
ATOM 1529 N N . LEU A 1 194 ? 35.021 -0.457 29.643 1.00 77.56 194 LEU A N 1
ATOM 1530 C CA . LEU A 1 194 ? 34.529 0.226 30.835 1.00 77.56 194 LEU A CA 1
ATOM 1531 C C . LEU A 1 194 ? 33.012 0.471 30.758 1.00 77.56 194 LEU A C 1
ATOM 1533 O O . LEU A 1 194 ? 32.311 0.155 31.713 1.00 77.56 194 LEU A O 1
ATOM 1537 N N . LEU A 1 195 ? 32.489 0.982 29.635 1.00 75.06 195 LEU A N 1
ATOM 1538 C CA . LEU A 1 195 ? 31.048 1.231 29.457 1.00 75.06 195 LEU A CA 1
ATOM 1539 C C . LEU A 1 195 ? 30.205 -0.047 29.531 1.00 75.06 195 LEU A C 1
ATOM 1541 O O . LEU A 1 195 ? 29.105 -0.028 30.086 1.00 75.06 195 LEU A O 1
ATOM 1545 N N . GLU A 1 196 ? 30.728 -1.156 29.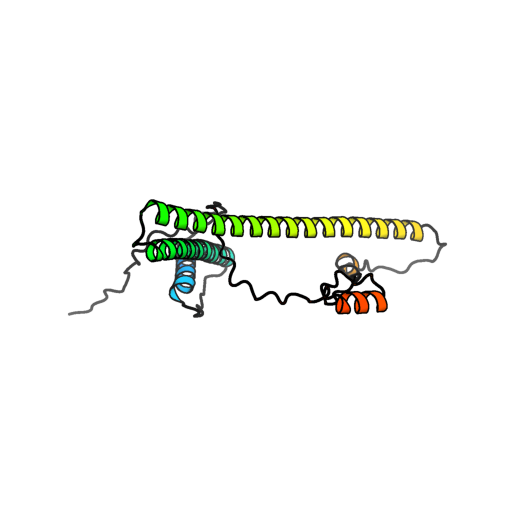013 1.00 75.44 196 GLU A N 1
ATOM 1546 C CA . GLU A 1 196 ? 30.099 -2.471 29.131 1.00 75.44 196 GLU A CA 1
ATOM 1547 C C . GLU A 1 196 ? 30.040 -2.923 30.597 1.00 75.44 196 GLU A C 1
ATOM 1549 O O . GLU A 1 196 ? 28.990 -3.342 31.083 1.00 75.44 196 GLU A O 1
ATOM 1554 N N . LYS A 1 197 ? 31.128 -2.722 31.349 1.00 71.81 197 LYS A N 1
ATOM 1555 C CA . LYS A 1 197 ? 31.199 -3.028 32.784 1.00 71.81 197 LYS A CA 1
ATOM 1556 C C . LYS A 1 197 ? 30.285 -2.143 33.644 1.00 71.81 197 LYS A C 1
ATOM 1558 O O . LYS A 1 197 ? 29.904 -2.557 34.736 1.00 71.81 197 LYS A O 1
ATOM 1563 N N . VAL A 1 198 ? 29.923 -0.953 33.156 1.00 74.12 198 VAL A N 1
ATOM 1564 C CA . VAL A 1 198 ? 28.951 -0.037 33.787 1.00 74.12 198 VAL A CA 1
ATOM 1565 C C . VAL A 1 198 ? 27.513 -0.262 33.266 1.00 74.12 198 VAL A C 1
ATOM 1567 O O . VAL A 1 198 ? 26.578 0.377 33.737 1.00 74.12 198 VAL A O 1
ATOM 1570 N N . GLY A 1 199 ? 27.291 -1.228 32.364 1.00 57.09 199 GLY A N 1
ATOM 1571 C CA . GLY A 1 199 ? 25.952 -1.682 31.965 1.00 57.09 199 GLY A CA 1
ATOM 1572 C C . GLY A 1 199 ? 25.256 -0.836 30.892 1.00 57.09 199 GLY A C 1
ATOM 1573 O O . GLY A 1 199 ? 24.043 -0.943 30.732 1.00 57.09 199 GLY A O 1
ATOM 1574 N N . LEU A 1 200 ? 25.996 -0.012 30.141 1.00 63.16 200 LEU A N 1
ATOM 1575 C CA . LEU A 1 200 ? 25.451 0.886 29.107 1.00 63.16 200 LEU A CA 1
ATOM 1576 C C . LEU A 1 200 ? 25.581 0.353 27.662 1.00 63.16 200 LEU A C 1
ATOM 1578 O O . LEU A 1 200 ? 25.321 1.094 26.719 1.00 63.16 200 LEU A O 1
ATOM 1582 N N . GLY A 1 201 ? 25.982 -0.909 27.468 1.00 54.91 201 GLY A N 1
ATOM 1583 C CA . GLY A 1 201 ? 26.369 -1.463 26.156 1.00 54.91 201 GLY A CA 1
ATOM 1584 C C . GLY A 1 201 ? 25.547 -2.650 25.635 1.00 54.91 201 GLY A C 1
ATOM 1585 O O . GLY A 1 201 ? 26.039 -3.391 24.792 1.00 54.91 201 GLY A O 1
ATOM 1586 N N . GLY A 1 202 ? 24.333 -2.883 26.141 1.00 47.38 202 GLY A N 1
ATOM 1587 C CA . GLY A 1 202 ? 23.501 -4.020 25.727 1.00 47.38 202 GLY A CA 1
ATOM 1588 C C . GLY A 1 202 ? 22.548 -3.673 24.584 1.00 47.38 202 GLY A C 1
ATOM 1589 O O . GLY A 1 202 ? 21.496 -3.084 24.825 1.00 47.38 202 GLY A O 1
ATOM 1590 N N . GLY A 1 203 ? 22.892 -4.062 23.353 1.00 45.16 203 GLY A N 1
ATOM 1591 C CA . GLY A 1 203 ? 22.024 -3.937 22.181 1.00 45.16 203 GLY A CA 1
ATOM 1592 C C . GLY A 1 203 ? 20.679 -4.639 22.390 1.00 45.16 203 GLY A C 1
ATOM 1593 O O . GLY A 1 203 ? 20.605 -5.862 22.516 1.00 45.16 203 GLY A O 1
ATOM 1594 N N . SER A 1 204 ? 19.602 -3.853 22.431 1.00 39.69 204 SER A N 1
ATOM 1595 C CA . SER A 1 204 ? 18.232 -4.357 22.469 1.00 39.69 204 SER A CA 1
ATOM 1596 C C . SER A 1 204 ? 17.916 -5.062 21.150 1.00 39.69 204 SER A C 1
ATOM 1598 O O . SER A 1 204 ? 17.803 -4.437 20.093 1.00 39.69 204 SER A O 1
ATOM 1600 N N . ARG A 1 205 ? 17.797 -6.389 21.215 1.00 38.25 205 ARG A N 1
ATOM 1601 C CA . ARG A 1 205 ? 17.304 -7.239 20.133 1.00 38.25 205 ARG A CA 1
ATOM 1602 C C . ARG A 1 205 ? 15.833 -6.867 19.891 1.00 38.25 205 ARG A C 1
ATOM 1604 O O . ARG A 1 205 ? 14.957 -7.313 20.623 1.00 38.25 205 ARG A O 1
ATOM 1611 N N . ARG A 1 206 ? 15.575 -6.004 18.903 1.00 39.38 206 ARG A N 1
ATOM 1612 C CA . ARG A 1 206 ? 14.216 -5.660 18.458 1.00 39.38 206 ARG A CA 1
ATOM 1613 C C . ARG A 1 206 ? 13.554 -6.912 17.883 1.00 39.38 206 ARG A C 1
ATOM 1615 O O . ARG A 1 206 ? 13.993 -7.426 16.856 1.00 39.38 206 ARG A O 1
ATOM 1622 N N . GLU A 1 207 ? 12.525 -7.401 18.569 1.00 33.62 207 GLU A N 1
ATOM 1623 C CA . GLU A 1 207 ? 11.542 -8.325 18.005 1.00 33.62 207 GLU A CA 1
ATOM 1624 C C . GLU A 1 207 ? 10.956 -7.727 16.723 1.00 33.62 207 GLU A C 1
ATOM 1626 O O . GLU A 1 207 ? 10.694 -6.524 16.645 1.00 33.62 207 GLU A O 1
ATOM 1631 N N . GLY A 1 208 ? 10.802 -8.578 15.708 1.00 39.81 208 GLY A N 1
ATOM 1632 C CA . GLY A 1 208 ? 10.230 -8.217 14.420 1.00 39.81 208 GLY A CA 1
ATOM 1633 C C . GLY A 1 208 ? 8.836 -7.625 14.587 1.00 39.81 208 GLY A C 1
ATOM 1634 O O . GLY A 1 208 ? 7.914 -8.306 15.035 1.00 39.81 208 GLY A O 1
ATOM 1635 N N . ASP A 1 209 ? 8.703 -6.357 14.206 1.00 33.56 209 ASP A N 1
ATOM 1636 C CA . ASP A 1 209 ? 7.422 -5.677 14.082 1.00 33.56 209 ASP A CA 1
ATOM 1637 C C . ASP A 1 209 ? 6.654 -6.306 12.914 1.00 33.56 209 ASP A C 1
ATOM 1639 O O . ASP A 1 209 ? 7.050 -6.251 11.747 1.00 33.56 209 ASP A O 1
ATOM 1643 N N . ASN A 1 210 ? 5.594 -7.015 13.279 1.00 38.09 210 ASN A N 1
ATOM 1644 C CA . ASN A 1 210 ? 4.727 -7.762 12.394 1.00 38.09 210 ASN A CA 1
ATOM 1645 C C . ASN A 1 210 ? 3.877 -6.786 11.568 1.00 38.09 210 ASN A C 1
ATOM 1647 O O . ASN A 1 210 ? 3.047 -6.074 12.125 1.00 38.09 210 ASN A O 1
ATOM 1651 N N . GLY A 1 211 ? 4.078 -6.795 10.246 1.00 44.81 211 GLY A N 1
ATOM 1652 C CA . GLY A 1 211 ? 3.120 -6.337 9.238 1.00 44.81 211 GLY A CA 1
ATOM 1653 C C . GLY A 1 211 ? 2.513 -4.959 9.492 1.00 44.81 211 GLY A C 1
ATOM 1654 O O . GLY A 1 211 ? 1.374 -4.861 9.941 1.00 44.81 211 GLY A O 1
ATOM 1655 N N . GLY A 1 212 ? 3.253 -3.901 9.145 1.00 39.62 212 GLY A N 1
ATOM 1656 C CA . GLY A 1 212 ? 2.771 -2.524 9.206 1.00 39.62 212 GLY A CA 1
ATOM 1657 C C . GLY A 1 212 ? 1.488 -2.336 8.395 1.00 39.62 212 GLY A C 1
ATOM 1658 O O . GLY A 1 212 ? 1.543 -2.177 7.176 1.00 39.62 212 GLY A O 1
ATOM 1659 N N . GLU A 1 213 ? 0.355 -2.328 9.088 1.00 49.09 213 GLU A N 1
ATOM 1660 C CA . GLU A 1 213 ? -0.989 -2.115 8.554 1.00 49.09 213 GLU A CA 1
ATOM 1661 C C . GLU A 1 213 ? -1.079 -0.687 7.989 1.00 49.09 213 GLU A C 1
ATOM 1663 O O . GLU A 1 213 ? -0.897 0.299 8.703 1.00 49.09 213 GLU A O 1
ATOM 1668 N N . GLU A 1 214 ? -1.220 -0.590 6.668 1.00 50.50 214 GLU A N 1
ATOM 1669 C CA . GLU A 1 214 ? -1.304 0.668 5.922 1.00 50.50 214 GLU A CA 1
ATOM 1670 C C . GLU A 1 214 ? -2.764 1.100 5.844 1.00 50.50 214 GLU A C 1
ATOM 1672 O O . GLU A 1 214 ? -3.582 0.399 5.251 1.00 50.50 214 GLU A O 1
ATOM 1677 N N . VAL A 1 215 ? -3.080 2.253 6.426 1.00 49.12 215 VAL A N 1
ATOM 1678 C CA . VAL A 1 215 ? -4.339 2.957 6.183 1.00 49.12 215 VAL A CA 1
ATOM 1679 C C . VAL A 1 215 ? -4.012 4.043 5.175 1.00 49.12 215 VAL A C 1
ATOM 1681 O O . VAL A 1 215 ? -3.366 5.020 5.526 1.00 49.12 215 VAL A O 1
ATOM 1684 N N . GLU A 1 216 ? -4.356 3.841 3.909 1.00 49.03 216 GLU A N 1
ATOM 1685 C CA . GLU A 1 216 ? -4.298 4.938 2.947 1.00 49.03 216 GLU A CA 1
ATOM 1686 C C . GLU A 1 216 ? -5.555 5.795 3.124 1.00 49.03 216 GLU A C 1
ATOM 1688 O O . GLU A 1 216 ? -6.673 5.272 3.147 1.00 49.03 216 GLU A O 1
ATOM 1693 N N . ASP A 1 217 ? -5.362 7.113 3.206 1.00 40.88 217 ASP A N 1
ATOM 1694 C CA . ASP A 1 217 ? -6.359 8.058 2.717 1.00 40.88 217 ASP A CA 1
ATOM 1695 C C . ASP A 1 217 ? -6.755 7.656 1.294 1.00 40.88 217 ASP A C 1
ATOM 1697 O O . ASP A 1 217 ? -5.954 7.093 0.545 1.00 40.88 217 ASP A O 1
ATOM 1701 N N . GLU A 1 218 ? -7.990 7.959 0.906 1.00 44.41 218 GLU A N 1
ATOM 1702 C CA . GLU A 1 218 ? -8.502 7.793 -0.453 1.00 44.41 218 GLU A CA 1
ATOM 1703 C C . GLU A 1 218 ? -7.776 8.767 -1.404 1.00 44.41 218 GLU A C 1
ATOM 1705 O O . GLU A 1 218 ? -8.348 9.696 -1.973 1.00 44.41 218 GLU A O 1
ATOM 1710 N N . VAL A 1 219 ? -6.463 8.597 -1.565 1.00 41.66 219 VAL A N 1
ATOM 1711 C CA . VAL A 1 219 ? -5.707 9.258 -2.604 1.00 41.66 219 VAL A CA 1
ATOM 1712 C C . VAL A 1 219 ? -6.190 8.596 -3.879 1.00 41.66 219 VAL A C 1
ATOM 1714 O O . VAL A 1 219 ? -5.850 7.450 -4.183 1.00 41.66 219 VAL A O 1
ATOM 1717 N N . LYS A 1 220 ? -7.006 9.335 -4.633 1.00 43.88 220 LYS A N 1
ATOM 1718 C CA . LYS A 1 220 ? -7.310 9.075 -6.042 1.00 43.88 220 LYS A CA 1
ATOM 1719 C C . LYS A 1 220 ? -6.028 9.220 -6.866 1.00 43.88 220 LYS A C 1
ATOM 1721 O O . LYS A 1 220 ? -5.938 10.049 -7.764 1.00 43.88 220 LYS A O 1
ATOM 1726 N N . VAL A 1 221 ? -4.996 8.447 -6.534 1.00 45.91 221 VAL A N 1
ATOM 1727 C CA . VAL A 1 221 ? -3.936 8.129 -7.473 1.00 45.91 221 VAL A CA 1
ATOM 1728 C C . VAL A 1 221 ? -4.603 7.144 -8.407 1.00 45.91 221 VAL A C 1
ATOM 1730 O O . VAL A 1 221 ? -4.780 5.966 -8.064 1.00 45.91 221 VAL A O 1
ATOM 1733 N N . GLY A 1 222 ? -5.067 7.682 -9.532 1.00 45.03 222 GLY A N 1
ATOM 1734 C CA . GLY A 1 222 ? -5.321 6.856 -10.687 1.00 45.03 222 GLY A CA 1
ATOM 1735 C C . GLY A 1 222 ? -4.076 6.024 -10.957 1.00 45.03 222 GLY A C 1
ATOM 1736 O O . GLY A 1 222 ? -2.947 6.485 -10.754 1.00 45.03 222 GLY A O 1
ATOM 1737 N N . CYS A 1 223 ? -4.285 4.812 -11.445 1.00 50.81 223 CYS A N 1
ATOM 1738 C CA . CYS A 1 223 ? -3.501 4.548 -12.626 1.00 50.81 223 CYS A CA 1
ATOM 1739 C C . CYS A 1 223 ? -3.842 5.647 -13.656 1.00 50.81 223 CYS A C 1
ATOM 1741 O O . CYS A 1 223 ? -2.920 5.973 -14.416 1.00 50.81 223 CYS A O 1
#

InterPro domains:
  IPR006554 Helicase-like, DEXD box c2 type [SM00488] (17-212)
  IPR014013 Helicase superfamily 1/2, ATP-binding domain, DinG/Rad3-type [PS51193] (15-223)
  IPR027417 P-loop containing nucleoside triphosphate hydrolase [G3DSA:3.40.50.300] (22-143)
  IPR027417 P-loop containing nucleoside triphosphate hydrolase [SSF52540] (16-73)
  IPR045028 Helicase superfamily 1/2, DinG/Rad3-like [PTHR11472] (17-79)

pLDDT: mean 71.44, std 19.42, range [33.56, 93.31]

Secondary structure (DSSP, 8-state):
---------------------SS---HHHHHHHHHHHHHHHH-TTPPPP----TTS-HHHHHHHHHHHHHHHHHHHHHHHHHHHHHHHTTTS-HHHHHHHHHHHHHHHHHHHHHHHHHHHHHHHHHHHHHHHHHHHHHHHHHHHHHHHTT------------HHHHSS--------------TTTTS-HHHHHHHHHTT------------------------

Sequence (223 aa):
MSDDDDDDNKTNNAPPIDFHHPYQPYDVQLQFMRTVYDVLEKGNGQVGILESPTGTGKSLSLICASLTWLRAHKRARYEASVDATAAAMAGEPQWMVEAALRRRREELARRWEDRERALERARARERAMEVRGRERAAKRARVDQLNEGGGRTRKEKDGEVDEEREFLVGDWDGDGVGGDDDGLGGLSKETRALLEKVGLGGGSRREGDNGGEEVEDEVKVGC

Radius of gyration: 29.82 Å; chains: 1; bounding box: 90×56×66 Å